Protein AF-A0A0C2BN71-F1 (afdb_monomer)

Mean predicted aligned error: 7.45 Å

Foldseek 3Di:
DDDDDDDPLVLQVCLVPDVVSVVVLVVVLVVLQVLLVCLPPNNCCSQPNDVVVVDDNVCVVQPLVNLLCQLLDPSHFLSSNLSSLSSNCRRPQPDDAFADPDDPDDDPVPDDPDDDLVPDDPPRPCDDDDDDDPDLPRPSLVSLLCSLLVLLVVLCVVCVFAASQDPDPVCPSVVSSVVSSVVSVVSCVRNPSDRSVSVVSVVVSVCSNVDGDGPPPPD

Structure (mmCIF, N/CA/C/O backbone):
data_AF-A0A0C2BN71-F1
#
_entry.id   AF-A0A0C2BN71-F1
#
loop_
_atom_site.group_PDB
_atom_site.id
_atom_site.type_symbol
_atom_site.label_atom_id
_atom_site.label_alt_id
_atom_site.label_comp_id
_atom_site.label_asym_id
_atom_site.label_entity_id
_atom_site.label_seq_id
_atom_site.pdbx_PDB_ins_code
_atom_site.Cartn_x
_atom_site.Cartn_y
_atom_site.Cartn_z
_atom_site.occupancy
_atom_site.B_iso_or_equiv
_atom_site.auth_seq_id
_atom_site.auth_comp_id
_atom_site.auth_asym_id
_atom_site.auth_atom_id
_atom_site.pdbx_PDB_model_num
ATOM 1 N N . MET A 1 1 ? -4.332 5.923 -35.587 1.00 41.66 1 MET A N 1
ATOM 2 C CA . MET A 1 1 ? -3.385 5.362 -34.601 1.00 41.66 1 MET A CA 1
ATOM 3 C C . MET A 1 1 ? -4.174 4.434 -33.695 1.00 41.66 1 MET A C 1
ATOM 5 O O . MET A 1 1 ? -4.915 4.918 -32.858 1.00 41.66 1 MET A O 1
ATOM 9 N N . GLY A 1 2 ? -4.131 3.130 -33.963 1.00 52.25 2 GLY A N 1
ATOM 10 C CA . GLY A 1 2 ? -4.945 2.120 -33.280 1.00 52.25 2 GLY A CA 1
ATOM 11 C C . GLY A 1 2 ? -4.070 0.977 -32.794 1.00 52.25 2 GLY A C 1
ATOM 12 O O . GLY A 1 2 ? -4.190 -0.139 -33.286 1.00 52.25 2 GLY A O 1
ATOM 13 N N . GLN A 1 3 ? -3.132 1.268 -31.893 1.00 62.72 3 GLN A N 1
ATOM 14 C CA . GLN A 1 3 ? -2.456 0.197 -31.168 1.00 62.72 3 GLN A CA 1
ATOM 15 C C . GLN A 1 3 ? -3.450 -0.383 -30.162 1.00 62.72 3 GLN A C 1
ATOM 17 O O . GLN A 1 3 ? -4.084 0.359 -29.412 1.00 62.72 3 GLN A O 1
ATOM 22 N N . GLN A 1 4 ? -3.626 -1.705 -30.193 1.00 73.81 4 GLN A N 1
ATOM 23 C CA . GLN A 1 4 ? -4.396 -2.404 -29.170 1.00 73.81 4 GLN A CA 1
ATOM 24 C C . GLN A 1 4 ? -3.775 -2.141 -27.790 1.00 73.81 4 GLN A C 1
ATOM 26 O O . GLN A 1 4 ? -2.547 -2.076 -27.684 1.00 73.81 4 GLN A O 1
ATOM 31 N N . PRO A 1 5 ? -4.596 -2.005 -26.735 1.00 79.94 5 PRO A N 1
ATOM 32 C CA . PRO A 1 5 ? -4.084 -1.841 -25.384 1.00 79.94 5 PRO A CA 1
ATOM 33 C C . PRO A 1 5 ? -3.254 -3.071 -24.999 1.00 79.94 5 PRO A C 1
ATOM 35 O O . PRO A 1 5 ? -3.758 -4.195 -24.963 1.00 79.94 5 PRO A O 1
ATOM 38 N N . ARG A 1 6 ? -1.965 -2.849 -24.732 1.00 88.44 6 ARG A N 1
ATOM 39 C CA . ARG A 1 6 ? -1.027 -3.870 -24.256 1.00 88.44 6 ARG A CA 1
ATOM 40 C C . ARG A 1 6 ? -1.131 -3.986 -22.737 1.00 88.44 6 ARG A C 1
ATOM 42 O O . ARG A 1 6 ? -1.344 -2.984 -22.054 1.00 88.44 6 ARG A O 1
ATOM 49 N N . ARG A 1 7 ? -0.988 -5.195 -22.188 1.00 92.12 7 ARG A N 1
ATOM 50 C CA . ARG A 1 7 ? -0.988 -5.378 -20.730 1.00 92.12 7 ARG A CA 1
ATOM 51 C C . ARG A 1 7 ? 0.308 -4.820 -20.149 1.00 92.12 7 ARG A C 1
ATOM 53 O O . ARG A 1 7 ? 1.370 -4.966 -20.748 1.00 92.12 7 ARG A O 1
ATOM 60 N N . LEU A 1 8 ? 0.219 -4.236 -18.955 1.00 94.00 8 LEU A N 1
ATOM 61 C CA . LEU A 1 8 ? 1.382 -3.667 -18.268 1.00 94.00 8 LEU A CA 1
ATOM 62 C C . LEU A 1 8 ? 2.467 -4.720 -17.992 1.00 94.00 8 LEU A C 1
ATOM 64 O O . LEU A 1 8 ? 3.648 -4.412 -18.078 1.00 94.00 8 LEU A O 1
ATOM 68 N N . VAL A 1 9 ? 2.067 -5.963 -17.714 1.00 95.25 9 VAL A N 1
ATOM 69 C CA . VAL A 1 9 ? 2.999 -7.081 -17.504 1.00 95.25 9 VAL A CA 1
ATOM 70 C C . VAL A 1 9 ? 3.782 -7.392 -18.777 1.00 95.25 9 VAL A C 1
ATOM 72 O O . VAL A 1 9 ? 5.003 -7.433 -18.734 1.00 95.25 9 VAL A O 1
ATOM 75 N N . ASP A 1 10 ? 3.103 -7.508 -19.921 1.00 94.44 10 ASP A N 1
ATOM 76 C CA . ASP A 1 10 ? 3.761 -7.793 -21.202 1.00 94.44 10 ASP A CA 1
ATOM 77 C C . ASP A 1 10 ? 4.751 -6.680 -21.588 1.00 94.44 10 ASP A C 1
ATOM 79 O O . ASP A 1 10 ? 5.751 -6.943 -22.253 1.00 94.44 10 ASP A O 1
ATOM 83 N N . LEU A 1 11 ? 4.454 -5.429 -21.214 1.00 94.56 11 LEU A N 1
ATOM 84 C CA . LEU A 1 11 ? 5.357 -4.289 -21.385 1.00 94.56 11 LEU A CA 1
ATOM 85 C C . LEU A 1 11 ? 6.559 -4.378 -20.431 1.00 94.56 11 LEU A C 1
ATOM 87 O O . LEU A 1 11 ? 7.689 -4.131 -20.840 1.00 94.56 11 LEU A O 1
ATOM 91 N N . ALA A 1 12 ? 6.327 -4.731 -19.167 1.00 94.69 12 ALA A N 1
ATOM 92 C CA . ALA A 1 12 ? 7.396 -4.891 -18.190 1.00 94.69 12 ALA A CA 1
ATOM 93 C C . ALA A 1 12 ? 8.359 -6.026 -18.568 1.00 94.69 12 ALA A C 1
ATOM 95 O O . ALA A 1 12 ? 9.570 -5.878 -18.424 1.00 94.69 12 ALA A O 1
ATOM 96 N N . GLU A 1 13 ? 7.837 -7.129 -19.105 1.00 94.25 13 GLU A N 1
ATOM 97 C CA . GLU A 1 13 ? 8.651 -8.224 -19.631 1.00 94.25 13 GLU A CA 1
ATOM 98 C C . GLU A 1 13 ? 9.511 -7.756 -20.811 1.00 94.25 13 GLU A C 1
ATOM 100 O O . GLU A 1 13 ? 10.711 -8.040 -20.851 1.00 94.25 13 GLU A O 1
ATOM 105 N N . SER A 1 14 ? 8.951 -6.979 -21.745 1.00 94.38 14 SER A N 1
ATOM 106 C CA . SER A 1 14 ? 9.720 -6.500 -22.897 1.00 94.38 14 SER A CA 1
ATOM 107 C C . SER A 1 14 ? 10.692 -5.370 -22.597 1.00 94.38 14 SER A C 1
ATOM 109 O O . SER A 1 14 ? 11.690 -5.240 -23.305 1.00 94.38 14 SER A O 1
ATOM 111 N N . ALA A 1 15 ? 10.474 -4.607 -21.526 1.00 93.56 15 ALA A N 1
ATOM 112 C CA . ALA A 1 15 ? 11.422 -3.606 -21.043 1.00 93.56 15 ALA A CA 1
ATOM 113 C C . ALA A 1 15 ? 12.801 -4.204 -20.697 1.00 93.56 15 ALA A C 1
ATOM 115 O O . ALA A 1 15 ? 13.794 -3.483 -20.673 1.00 93.56 15 ALA A O 1
ATOM 116 N N . THR A 1 16 ? 12.898 -5.523 -20.483 1.00 91.69 16 THR A N 1
ATOM 117 C CA . THR A 1 16 ? 14.183 -6.201 -20.236 1.00 91.69 16 THR A CA 1
ATOM 118 C C . THR A 1 16 ? 15.103 -6.248 -21.462 1.00 91.69 16 THR A C 1
ATOM 120 O O . THR A 1 16 ? 16.319 -6.346 -21.304 1.00 91.69 16 THR A O 1
ATOM 123 N N . TYR A 1 17 ? 14.550 -6.164 -22.677 1.00 93.81 17 TYR A N 1
ATOM 124 C CA . TYR A 1 17 ? 15.305 -6.237 -23.936 1.00 93.81 17 TYR A CA 1
ATOM 125 C C . TYR A 1 17 ? 15.007 -5.090 -24.919 1.00 93.81 17 TYR A C 1
ATOM 127 O O . TYR A 1 17 ? 15.700 -4.957 -25.927 1.00 93.81 17 TYR A O 1
ATOM 135 N N . SER A 1 18 ? 13.999 -4.256 -24.651 1.00 94.75 18 SER A N 1
ATOM 136 C CA . SER A 1 18 ? 13.597 -3.108 -25.472 1.00 94.75 18 SER A CA 1
ATOM 137 C C . SER A 1 18 ? 13.803 -1.807 -24.701 1.00 94.75 18 SER A C 1
ATOM 139 O O . SER A 1 18 ? 13.127 -1.552 -23.705 1.00 94.75 18 SER A O 1
ATOM 141 N N . THR A 1 19 ? 14.702 -0.950 -25.189 1.00 95.19 19 THR A N 1
ATOM 142 C CA . THR A 1 19 ? 14.977 0.359 -24.571 1.00 95.19 19 THR A CA 1
ATOM 143 C C . THR A 1 19 ? 13.759 1.279 -24.598 1.00 95.19 19 THR A C 1
ATOM 145 O O . THR A 1 19 ? 13.491 1.956 -23.615 1.00 95.19 19 THR A O 1
ATOM 148 N N . ALA A 1 20 ? 12.974 1.253 -25.678 1.00 95.12 20 ALA A N 1
ATOM 149 C CA . ALA A 1 20 ? 11.765 2.065 -25.800 1.00 95.12 20 ALA A CA 1
ATOM 150 C C . ALA A 1 20 ? 10.682 1.661 -24.783 1.00 95.12 20 ALA A C 1
ATOM 152 O O . ALA A 1 20 ? 10.025 2.522 -24.200 1.00 95.12 20 ALA A O 1
ATOM 153 N N . ASP A 1 21 ? 10.516 0.356 -24.536 1.00 95.00 21 ASP A N 1
ATOM 154 C CA . ASP A 1 21 ? 9.559 -0.126 -23.532 1.00 95.00 21 ASP A CA 1
ATOM 155 C C . ASP A 1 21 ? 10.051 0.178 -22.107 1.00 95.00 21 ASP A C 1
ATOM 157 O O . ASP A 1 21 ? 9.240 0.501 -21.240 1.00 95.00 21 ASP A O 1
ATOM 161 N N . ALA A 1 22 ? 11.369 0.138 -21.871 1.00 95.12 22 ALA A N 1
ATOM 162 C CA . ALA A 1 22 ? 11.966 0.545 -20.600 1.00 95.12 22 ALA A CA 1
ATOM 163 C C . ALA A 1 22 ? 11.759 2.042 -20.312 1.00 95.12 22 ALA A C 1
ATOM 165 O O . ALA A 1 22 ? 11.337 2.396 -19.213 1.00 95.12 22 ALA A O 1
ATOM 166 N N . GLU A 1 23 ? 11.981 2.912 -21.300 1.00 96.38 23 GLU A N 1
ATOM 167 C CA . GLU A 1 23 ? 11.722 4.355 -21.188 1.00 96.38 23 GLU A CA 1
ATOM 168 C C . GLU A 1 23 ? 10.237 4.650 -20.944 1.00 96.38 23 GLU A C 1
ATOM 170 O O . GLU A 1 23 ? 9.894 5.480 -20.102 1.00 96.38 23 GLU A O 1
ATOM 175 N N . PHE A 1 24 ? 9.336 3.943 -21.635 1.00 95.62 24 PHE A N 1
ATOM 176 C CA . PHE A 1 24 ? 7.900 4.092 -21.408 1.00 95.62 24 PHE A CA 1
ATOM 177 C C . PHE A 1 24 ? 7.498 3.650 -19.996 1.00 95.62 24 PHE A C 1
ATOM 179 O O . PHE A 1 24 ? 6.686 4.312 -19.346 1.00 95.62 24 PHE A O 1
ATOM 186 N N . LEU A 1 25 ? 8.056 2.541 -19.504 1.00 95.81 25 LEU A N 1
ATOM 187 C CA . LEU A 1 25 ? 7.777 2.053 -18.157 1.00 95.81 25 LEU A CA 1
ATOM 188 C C . LEU A 1 25 ? 8.283 3.031 -17.089 1.00 95.81 25 LEU A C 1
ATOM 190 O O . LEU A 1 25 ? 7.581 3.272 -16.106 1.00 95.81 25 LEU A O 1
ATOM 194 N N . ASP A 1 26 ? 9.454 3.631 -17.301 1.00 95.94 26 ASP A N 1
ATOM 195 C CA . ASP A 1 26 ? 10.009 4.650 -16.408 1.00 95.94 26 ASP A CA 1
ATOM 196 C C . ASP A 1 26 ? 9.158 5.929 -16.397 1.00 95.94 26 ASP A C 1
ATOM 198 O O . ASP A 1 26 ? 8.807 6.451 -15.334 1.00 95.94 26 ASP A O 1
ATOM 202 N N . TYR A 1 27 ? 8.714 6.376 -17.575 1.00 97.44 27 TYR A N 1
ATOM 203 C CA . TYR A 1 27 ? 7.753 7.470 -17.695 1.00 97.44 27 TYR A CA 1
ATOM 204 C C . TYR A 1 27 ? 6.452 7.165 -16.939 1.00 97.44 27 TYR A C 1
ATOM 206 O O . TYR A 1 27 ? 5.963 7.993 -16.166 1.00 97.44 27 TYR A O 1
ATOM 214 N N . TYR A 1 28 ? 5.904 5.959 -17.112 1.00 96.81 28 TYR A N 1
ATOM 215 C CA . TYR A 1 28 ? 4.676 5.545 -16.440 1.00 96.81 28 TYR A CA 1
ATOM 216 C C . TYR A 1 28 ? 4.844 5.476 -14.917 1.00 96.81 28 TYR A C 1
ATOM 218 O O . TYR A 1 28 ? 3.969 5.934 -14.182 1.00 96.81 28 TYR A O 1
ATOM 226 N N . ARG A 1 29 ? 5.990 4.989 -14.426 1.00 96.56 29 ARG A N 1
ATOM 227 C CA . ARG A 1 29 ? 6.340 5.014 -12.998 1.00 96.56 29 ARG A CA 1
ATOM 228 C C . ARG A 1 29 ? 6.306 6.442 -12.449 1.00 96.56 29 ARG A C 1
ATOM 230 O O . ARG A 1 29 ? 5.664 6.694 -11.432 1.00 96.56 29 ARG A O 1
ATOM 237 N N . HIS A 1 30 ? 6.933 7.390 -13.144 1.00 97.94 30 HIS A N 1
ATOM 238 C CA . HIS A 1 30 ? 6.903 8.802 -12.760 1.00 97.94 30 HIS A CA 1
ATOM 239 C C . HIS A 1 30 ? 5.492 9.405 -12.789 1.00 97.94 30 HIS A C 1
ATOM 241 O O . HIS A 1 30 ? 5.146 10.196 -11.910 1.00 97.94 30 HIS A O 1
ATOM 247 N N . GLN A 1 31 ? 4.659 9.008 -13.752 1.00 97.44 31 GLN A N 1
ATOM 248 C CA . GLN A 1 31 ? 3.258 9.420 -13.804 1.00 97.44 31 GLN A CA 1
ATOM 249 C C . GLN A 1 31 ? 2.472 8.908 -12.587 1.00 97.44 31 GLN A C 1
ATOM 251 O O . GLN A 1 31 ? 1.721 9.674 -11.986 1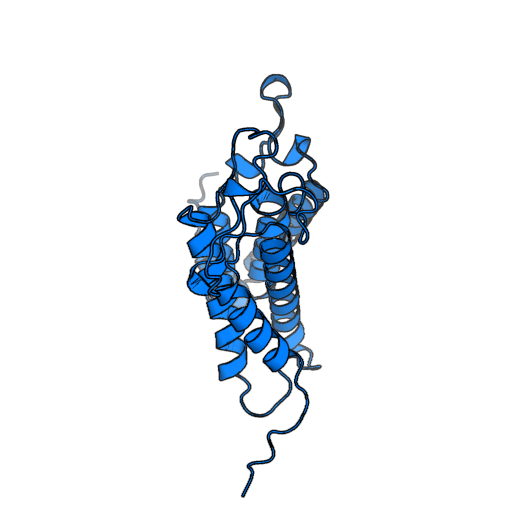.00 97.44 31 GLN A O 1
ATOM 256 N N . LEU A 1 32 ? 2.654 7.644 -12.190 1.00 97.81 32 LEU A N 1
ATOM 257 C CA . LEU A 1 32 ? 2.025 7.086 -10.986 1.00 97.81 32 LEU A CA 1
ATOM 258 C C . LEU A 1 32 ? 2.466 7.831 -9.721 1.00 97.81 32 LEU A C 1
ATOM 260 O O . LEU A 1 32 ? 1.625 8.175 -8.891 1.00 97.81 32 LEU A O 1
ATOM 264 N N . ASP A 1 33 ? 3.763 8.125 -9.598 1.00 97.69 33 ASP A N 1
ATOM 265 C CA . ASP A 1 33 ? 4.309 8.871 -8.462 1.00 97.69 33 ASP A CA 1
ATOM 266 C C . ASP A 1 33 ? 3.711 10.286 -8.371 1.00 97.69 33 ASP A C 1
ATOM 268 O O . ASP A 1 33 ? 3.372 10.741 -7.276 1.00 97.69 33 ASP A O 1
ATOM 272 N N . LEU A 1 34 ? 3.532 10.966 -9.508 1.00 97.81 34 LEU A N 1
ATOM 273 C CA . LEU A 1 34 ? 2.881 12.275 -9.567 1.00 97.81 34 LEU A CA 1
ATOM 274 C C . LEU A 1 34 ? 1.413 12.195 -9.131 1.00 97.81 34 LEU A C 1
ATOM 276 O O . LEU A 1 34 ? 0.975 13.004 -8.316 1.00 97.81 34 LEU A O 1
ATOM 280 N N . LEU A 1 35 ? 0.655 11.214 -9.633 1.00 97.38 35 LEU A N 1
ATOM 281 C CA . LEU A 1 35 ? -0.747 11.027 -9.244 1.00 97.38 35 LEU A CA 1
ATOM 282 C C . LEU A 1 35 ? -0.878 10.740 -7.743 1.00 97.38 35 LEU A C 1
ATOM 284 O O . LEU A 1 35 ? -1.760 11.295 -7.088 1.00 97.38 35 LEU A O 1
ATOM 288 N N . ALA A 1 36 ? 0.023 9.930 -7.183 1.00 96.88 36 ALA A N 1
ATOM 289 C CA . ALA A 1 36 ? 0.055 9.660 -5.752 1.00 96.88 36 ALA A CA 1
ATOM 290 C C . ALA A 1 36 ? 0.334 10.936 -4.936 1.00 96.88 36 ALA A C 1
ATOM 292 O O . ALA A 1 36 ? -0.350 11.178 -3.943 1.00 96.88 36 ALA A O 1
ATOM 293 N N . GLN A 1 37 ? 1.269 11.786 -5.381 1.00 96.81 37 GLN A N 1
ATOM 294 C CA . GLN A 1 37 ? 1.551 13.084 -4.750 1.00 96.81 37 GLN A CA 1
ATOM 295 C C . GLN A 1 37 ? 0.367 14.052 -4.845 1.00 96.81 37 GLN A C 1
ATOM 297 O O . GLN A 1 37 ? 0.055 14.736 -3.875 1.00 96.81 37 GLN A O 1
ATOM 302 N N . MET A 1 38 ? -0.338 14.085 -5.979 1.00 96.56 38 MET A N 1
ATOM 303 C CA . MET A 1 38 ? -1.549 14.899 -6.130 1.00 96.56 38 MET A CA 1
ATOM 304 C C . MET A 1 38 ? -2.663 14.484 -5.162 1.00 96.56 38 MET A C 1
ATOM 306 O O . MET A 1 38 ? -3.479 15.326 -4.804 1.00 96.56 38 MET A O 1
ATOM 310 N N . CYS A 1 39 ? -2.705 13.213 -4.749 1.00 95.00 39 CYS A N 1
ATOM 311 C CA . CYS A 1 39 ? -3.685 12.680 -3.796 1.00 95.00 39 CYS A CA 1
ATOM 312 C C . CYS A 1 39 ? -3.225 12.774 -2.330 1.00 95.00 39 CYS A C 1
ATOM 314 O O . CYS A 1 39 ? -3.989 12.449 -1.418 1.00 95.00 39 CYS A O 1
ATOM 316 N N . GLN A 1 40 ? -1.982 13.190 -2.079 1.00 94.00 40 GLN A N 1
ATOM 317 C CA . GLN A 1 40 ? -1.413 13.264 -0.736 1.00 94.00 40 GLN A CA 1
ATOM 318 C C . GLN A 1 40 ? -2.225 14.221 0.150 1.00 94.00 40 GLN A C 1
ATOM 320 O O . GLN A 1 40 ? -2.857 15.143 -0.346 1.00 94.00 40 GLN A O 1
ATOM 325 N N . GLU A 1 41 ? -2.246 13.998 1.466 1.00 89.69 41 GLU A N 1
ATOM 326 C CA . GLU A 1 41 ? -2.991 14.844 2.421 1.00 89.69 41 GLU A CA 1
ATOM 327 C C . GLU A 1 41 ? -4.493 14.995 2.107 1.00 89.69 41 GLU A C 1
ATOM 329 O O . GLU A 1 41 ? -5.117 15.980 2.495 1.00 89.69 41 GLU A O 1
ATOM 334 N N . GLN A 1 42 ? -5.097 13.997 1.452 1.00 90.19 42 GLN A N 1
ATOM 335 C CA . GLN A 1 42 ? -6.536 13.963 1.161 1.00 90.19 42 GLN A CA 1
ATOM 336 C C . GLN A 1 42 ? -6.999 15.116 0.262 1.00 90.19 42 GLN A C 1
ATOM 338 O O . GLN A 1 42 ? -8.052 15.716 0.485 1.00 90.19 42 GLN A O 1
ATOM 343 N N . GLN A 1 43 ? -6.230 15.444 -0.776 1.00 93.50 43 GLN A N 1
ATOM 344 C CA . GLN A 1 43 ? -6.648 16.430 -1.775 1.00 93.50 43 GLN A CA 1
ATOM 345 C C . GLN A 1 43 ? -7.823 15.896 -2.616 1.00 93.50 43 GLN A C 1
ATOM 347 O O . GLN A 1 43 ? -7.655 15.384 -3.726 1.00 93.50 43 GLN A O 1
ATOM 352 N N . TYR A 1 44 ? -9.049 16.047 -2.103 1.00 90.06 44 TYR A N 1
ATOM 353 C CA . TYR A 1 44 ? -10.271 15.528 -2.732 1.00 90.06 44 TYR A CA 1
ATOM 354 C C . TYR A 1 44 ? -10.534 16.095 -4.129 1.00 90.06 44 TYR A C 1
ATOM 356 O O . TYR A 1 44 ? -11.189 15.446 -4.930 1.00 90.06 44 TYR A O 1
ATOM 364 N N . LEU A 1 45 ? -9.969 17.255 -4.475 1.00 92.69 45 LEU A N 1
ATOM 365 C CA . LEU A 1 45 ? -10.054 17.788 -5.838 1.00 92.69 45 LEU A CA 1
ATOM 366 C C . LEU A 1 45 ? -9.337 16.921 -6.882 1.00 92.69 45 LEU A C 1
ATOM 368 O O . LEU A 1 45 ? -9.702 16.979 -8.051 1.00 92.69 45 LEU A O 1
ATOM 372 N N . ALA A 1 46 ? -8.326 16.153 -6.480 1.00 92.38 46 ALA A N 1
ATOM 373 C CA . ALA A 1 46 ? -7.654 15.190 -7.346 1.00 92.38 46 ALA A CA 1
ATOM 374 C C . ALA A 1 46 ? -8.287 13.794 -7.216 1.00 92.38 46 ALA A C 1
ATOM 376 O O . ALA A 1 46 ? -8.507 13.114 -8.218 1.00 92.38 46 ALA A O 1
ATOM 377 N N . ILE A 1 47 ? -8.612 13.390 -5.983 1.00 91.44 47 ILE A N 1
ATOM 378 C CA . ILE A 1 47 ? -9.156 12.062 -5.672 1.00 91.44 47 ILE A CA 1
ATOM 379 C C . ILE A 1 47 ? -10.571 11.897 -6.238 1.00 91.44 47 ILE A C 1
ATOM 381 O O . ILE A 1 47 ? -10.791 11.012 -7.056 1.00 91.44 47 ILE A O 1
ATOM 385 N N . ASP A 1 48 ? -11.502 12.754 -5.811 1.00 90.50 48 ASP A N 1
ATOM 386 C CA . ASP A 1 48 ? -12.936 12.701 -6.113 1.00 90.50 48 ASP A CA 1
ATOM 387 C C . ASP A 1 48 ? -13.503 14.126 -6.284 1.00 90.50 48 ASP A C 1
ATOM 389 O O . ASP A 1 48 ? -14.212 14.642 -5.412 1.00 90.50 48 ASP A O 1
ATOM 393 N N . PRO A 1 49 ? -13.160 14.818 -7.388 1.00 91.12 49 PRO A N 1
ATOM 394 C CA . PRO A 1 49 ? -13.613 16.180 -7.624 1.00 91.12 49 PRO A CA 1
ATOM 395 C C . PRO A 1 49 ? -15.136 16.272 -7.781 1.00 91.12 49 PRO A C 1
ATOM 397 O O . PRO A 1 49 ? -15.748 15.381 -8.379 1.00 91.12 49 PRO A O 1
ATOM 400 N N . PRO A 1 50 ? -15.750 17.399 -7.369 1.00 90.00 50 PRO A N 1
ATOM 401 C CA . PRO A 1 50 ? -17.153 17.663 -7.658 1.00 90.00 50 PRO A CA 1
ATOM 402 C C . PRO A 1 50 ? -17.432 17.637 -9.173 1.00 90.00 50 PRO A C 1
ATOM 404 O O . PRO A 1 50 ? -16.644 18.209 -9.944 1.00 90.00 50 PRO A O 1
ATOM 407 N N . PRO A 1 51 ? -18.539 17.013 -9.620 1.00 88.00 51 PRO A N 1
ATOM 408 C CA . PRO A 1 51 ? -18.816 16.774 -11.038 1.00 88.00 51 PRO A CA 1
ATOM 409 C C . PRO A 1 51 ? -18.890 18.069 -11.860 1.00 88.00 51 PRO A C 1
ATOM 411 O O . PRO A 1 51 ? -18.490 18.096 -13.025 1.00 88.00 51 PRO A O 1
ATOM 414 N N . GLU A 1 52 ? -19.322 19.174 -11.252 1.00 92.69 52 GLU A N 1
ATOM 415 C CA . GLU A 1 52 ? -19.382 20.491 -11.885 1.00 92.69 52 GLU A CA 1
ATOM 416 C C . GLU A 1 52 ? -18.013 21.041 -12.312 1.00 92.69 52 GLU A C 1
ATOM 418 O O . GLU A 1 52 ? -17.946 21.854 -13.237 1.00 92.69 52 GLU A O 1
ATOM 423 N N . ARG A 1 53 ? -16.911 20.593 -11.692 1.00 89.62 53 ARG A N 1
ATOM 424 C CA . ARG A 1 53 ? -15.564 21.093 -12.008 1.00 89.62 53 ARG A CA 1
ATOM 425 C C . ARG A 1 53 ? -14.951 20.455 -13.253 1.00 89.62 53 ARG A C 1
ATOM 427 O O . ARG A 1 53 ? -13.956 20.979 -13.746 1.00 89.62 53 ARG A O 1
ATOM 434 N N . LYS A 1 54 ? -15.527 19.358 -13.767 1.00 89.12 54 LYS A N 1
ATOM 435 C CA . LYS A 1 54 ? -15.037 18.624 -14.955 1.00 89.12 54 LYS A CA 1
ATOM 436 C C . LYS A 1 54 ? -13.536 18.285 -14.887 1.00 89.12 54 LYS A C 1
ATOM 438 O O . LYS A 1 54 ? -12.848 18.283 -15.906 1.00 89.12 54 LYS A O 1
ATOM 443 N N . LEU A 1 55 ? -13.029 18.041 -13.678 1.00 91.75 55 LEU A N 1
ATOM 444 C CA . LEU A 1 55 ? -11.650 17.615 -13.448 1.00 91.75 55 LEU A CA 1
ATOM 445 C C . LEU A 1 55 ? -11.524 16.105 -13.664 1.00 91.75 55 LEU A C 1
ATOM 447 O O . LEU A 1 55 ? -12.511 15.370 -13.599 1.00 91.75 55 LEU A O 1
ATOM 451 N N . LEU A 1 56 ? -10.297 15.643 -13.899 1.00 90.94 56 LEU A N 1
ATOM 452 C CA . LEU A 1 56 ? -9.991 14.218 -13.931 1.00 90.94 56 LEU A CA 1
ATOM 453 C C . LEU A 1 56 ? -10.224 13.620 -12.539 1.00 90.94 56 LEU A C 1
ATOM 455 O O . LEU A 1 56 ? -9.532 13.984 -11.593 1.00 90.94 56 LEU A O 1
ATOM 459 N N . ASN A 1 57 ? -11.177 12.698 -12.423 1.00 92.44 57 ASN A N 1
ATOM 460 C CA . ASN A 1 57 ? -11.372 11.929 -11.200 1.00 92.44 57 ASN A CA 1
ATOM 461 C C . ASN A 1 57 ? -10.387 10.750 -11.191 1.00 92.44 57 ASN A C 1
ATOM 463 O O . ASN A 1 57 ? -10.580 9.775 -11.920 1.00 92.44 57 ASN A O 1
ATOM 467 N N . ILE A 1 58 ? -9.321 10.848 -10.392 1.00 94.44 58 ILE A N 1
ATOM 468 C CA . ILE A 1 58 ? -8.273 9.821 -10.354 1.00 94.44 58 ILE A CA 1
ATOM 469 C C . ILE A 1 58 ? -8.814 8.507 -9.774 1.00 94.44 58 ILE A C 1
ATOM 471 O O . ILE A 1 58 ? -8.449 7.445 -10.276 1.00 94.44 58 ILE A O 1
ATOM 475 N N . SER A 1 59 ? -9.706 8.549 -8.777 1.00 91.62 59 SER A N 1
ATOM 476 C CA . SER A 1 59 ? -10.246 7.334 -8.148 1.00 91.62 59 SER A CA 1
ATOM 477 C C . SER A 1 59 ? -11.064 6.487 -9.133 1.00 91.62 59 SER A C 1
ATOM 479 O O . SER A 1 59 ? -10.990 5.259 -9.111 1.00 91.62 59 SER A O 1
ATOM 481 N N . GLN A 1 60 ? -11.779 7.141 -10.055 1.00 91.12 60 GLN A N 1
ATOM 482 C CA . GLN A 1 60 ? -12.547 6.490 -11.115 1.00 91.12 60 GLN A CA 1
ATOM 483 C C . GLN A 1 60 ? -11.658 5.941 -12.232 1.00 91.12 60 GLN A C 1
ATOM 485 O O . GLN A 1 60 ? -11.953 4.881 -12.781 1.00 91.12 60 GLN A O 1
ATOM 490 N N . GLN A 1 61 ? -10.583 6.650 -12.588 1.00 93.50 61 GLN A N 1
ATOM 491 C CA . GLN A 1 61 ? -9.642 6.181 -13.613 1.00 93.50 61 GLN A CA 1
ATOM 492 C C . GLN A 1 61 ? -8.758 5.034 -13.115 1.00 93.50 61 GLN A C 1
ATOM 494 O O . GLN A 1 61 ? -8.361 4.175 -13.902 1.00 93.50 61 GLN A O 1
ATOM 499 N N . LEU A 1 62 ? -8.457 5.008 -11.814 1.00 94.44 62 LEU A N 1
ATOM 500 C CA . LEU A 1 62 ? -7.651 3.979 -11.160 1.00 94.44 62 LEU A CA 1
ATOM 501 C C . LEU A 1 62 ? -8.435 3.357 -9.992 1.00 94.44 62 LEU A C 1
ATOM 503 O O . LEU A 1 62 ? -8.131 3.644 -8.829 1.00 94.44 62 LEU A O 1
ATOM 507 N N . PRO A 1 63 ? -9.422 2.483 -10.289 1.00 92.75 63 PRO A N 1
ATOM 508 C CA . PRO A 1 63 ? -10.209 1.803 -9.269 1.00 92.75 63 PRO A CA 1
ATOM 509 C C . PRO A 1 63 ? -9.334 0.983 -8.325 1.00 92.75 63 PRO A C 1
ATOM 511 O O . PRO A 1 63 ? -8.295 0.446 -8.720 1.00 92.75 63 PRO A O 1
ATOM 514 N N . ALA A 1 64 ? -9.786 0.837 -7.084 1.00 91.50 64 ALA A N 1
ATOM 515 C CA . ALA A 1 64 ? -9.009 0.202 -6.029 1.00 91.50 64 ALA A CA 1
ATOM 516 C C . ALA A 1 64 ? -8.621 -1.252 -6.364 1.00 91.50 64 ALA A C 1
ATOM 518 O O . ALA A 1 64 ? -7.468 -1.635 -6.190 1.00 91.50 64 ALA A O 1
ATOM 519 N N . GLU A 1 65 ? -9.531 -2.028 -6.962 1.00 92.44 65 GLU A N 1
ATOM 520 C CA . GLU A 1 65 ? -9.262 -3.397 -7.431 1.00 92.44 65 GLU A CA 1
ATOM 521 C C . GLU A 1 65 ? -8.130 -3.464 -8.470 1.00 92.44 65 GLU A C 1
ATOM 523 O O . GLU A 1 65 ? -7.292 -4.366 -8.437 1.00 92.44 65 GLU A O 1
ATOM 528 N N . LEU A 1 66 ? -8.072 -2.492 -9.388 1.00 94.31 66 LEU A N 1
ATOM 529 C CA . LEU A 1 66 ? -7.027 -2.429 -10.409 1.00 94.31 66 LEU A CA 1
ATOM 530 C C . LEU A 1 66 ? -5.672 -2.095 -9.780 1.00 94.31 66 LEU A C 1
ATOM 532 O O . LEU A 1 66 ? -4.675 -2.747 -10.089 1.00 94.31 66 LEU A O 1
ATOM 536 N N . VAL A 1 67 ? -5.640 -1.106 -8.883 1.00 96.50 67 VAL A N 1
ATOM 537 C CA . VAL A 1 67 ? -4.421 -0.731 -8.153 1.00 96.50 67 VAL A CA 1
ATOM 538 C C . VAL A 1 67 ? -3.924 -1.912 -7.316 1.00 96.50 67 VAL A C 1
ATOM 540 O O . VAL A 1 67 ? -2.735 -2.225 -7.361 1.00 96.50 67 VAL A O 1
ATOM 543 N N . LEU A 1 68 ? -4.832 -2.616 -6.631 1.00 96.12 68 LEU A N 1
ATOM 544 C CA . LEU A 1 68 ? -4.523 -3.801 -5.834 1.00 96.12 68 LEU A CA 1
ATOM 545 C C . LEU A 1 68 ? -3.933 -4.928 -6.689 1.00 96.12 68 LEU A C 1
ATOM 547 O O . LEU A 1 68 ? -2.916 -5.529 -6.335 1.00 96.12 68 LEU A O 1
ATOM 551 N N . LYS A 1 69 ? -4.523 -5.184 -7.859 1.00 95.94 69 LYS A N 1
ATOM 552 C CA . LYS A 1 69 ? -4.001 -6.161 -8.817 1.00 95.94 69 LYS A CA 1
ATOM 553 C C . LYS A 1 69 ? -2.584 -5.809 -9.274 1.00 95.94 69 LYS A C 1
ATOM 555 O O . LYS A 1 69 ? -1.731 -6.684 -9.341 1.00 95.94 69 LYS A O 1
ATOM 560 N N . CYS A 1 70 ? -2.312 -4.537 -9.555 1.00 96.88 70 CYS A N 1
ATOM 561 C CA . CYS A 1 70 ? -0.986 -4.102 -9.988 1.00 96.88 70 CYS A CA 1
ATOM 562 C C . CYS A 1 70 ? 0.060 -4.123 -8.859 1.00 96.88 70 CYS A C 1
ATOM 564 O O . CYS A 1 70 ? 1.203 -4.494 -9.102 1.00 96.88 70 CYS A O 1
ATOM 566 N N . MET A 1 71 ? -0.290 -3.761 -7.621 1.00 95.88 71 MET A N 1
ATOM 567 C CA . MET A 1 71 ? 0.669 -3.837 -6.504 1.00 95.88 71 MET A CA 1
ATOM 568 C C . MET A 1 71 ? 0.986 -5.285 -6.085 1.00 95.88 71 MET A C 1
ATOM 570 O O . MET A 1 71 ? 2.098 -5.567 -5.623 1.00 95.88 71 MET A O 1
ATOM 574 N N . SER A 1 72 ? 0.035 -6.210 -6.260 1.00 96.06 72 SER A N 1
ATOM 575 C CA . SER A 1 72 ? 0.176 -7.624 -5.885 1.00 96.06 72 SER A CA 1
ATOM 576 C C . SER A 1 72 ? 0.865 -8.487 -6.952 1.00 96.06 72 SER A C 1
ATOM 578 O O . SER A 1 72 ? 1.474 -9.496 -6.604 1.00 96.06 72 SER A O 1
ATOM 580 N N . ASP A 1 73 ? 0.832 -8.098 -8.232 1.00 96.38 73 ASP A N 1
ATOM 581 C CA . ASP A 1 73 ? 1.409 -8.893 -9.324 1.00 96.38 73 ASP A CA 1
ATOM 582 C C . ASP A 1 73 ? 2.948 -8.909 -9.283 1.00 96.38 73 ASP A C 1
ATOM 584 O O . ASP A 1 73 ? 3.618 -7.949 -9.667 1.00 96.38 73 ASP A O 1
ATOM 588 N N . ALA A 1 74 ? 3.520 -10.034 -8.849 1.00 93.75 74 ALA A N 1
ATOM 589 C CA . ALA A 1 74 ? 4.965 -10.222 -8.722 1.00 93.75 74 ALA A CA 1
ATOM 590 C C . ALA A 1 74 ? 5.730 -10.221 -10.060 1.00 93.75 74 ALA A C 1
ATOM 592 O O . ALA A 1 74 ? 6.957 -10.156 -10.046 1.00 93.75 74 ALA A O 1
ATOM 593 N N . ARG A 1 75 ? 5.034 -10.272 -11.205 1.00 94.88 75 ARG A N 1
ATOM 594 C CA . ARG A 1 75 ? 5.659 -10.148 -12.533 1.00 94.88 75 ARG A CA 1
ATOM 595 C C . ARG A 1 75 ? 6.033 -8.704 -12.871 1.00 94.88 75 ARG A C 1
ATOM 597 O O . ARG A 1 75 ? 6.806 -8.477 -13.796 1.00 94.88 75 ARG A O 1
ATOM 604 N N . LEU A 1 76 ? 5.485 -7.726 -12.145 1.00 96.56 76 LEU A N 1
ATOM 605 C CA . LEU A 1 76 ? 5.846 -6.320 -12.303 1.00 96.56 76 LEU A CA 1
ATOM 606 C C . LEU A 1 76 ? 7.110 -5.975 -11.493 1.00 96.56 76 LEU A C 1
ATOM 608 O O . LEU A 1 76 ? 7.277 -6.480 -10.379 1.00 96.56 76 LEU A O 1
ATOM 612 N N . PRO A 1 77 ? 7.975 -5.068 -11.990 1.00 95.94 77 PRO A N 1
ATOM 613 C CA . PRO A 1 77 ? 9.166 -4.634 -11.267 1.00 95.94 77 PRO A CA 1
ATOM 614 C C . PRO A 1 77 ? 8.831 -4.020 -9.907 1.00 95.94 77 PRO A C 1
ATOM 616 O O . PRO A 1 77 ? 7.839 -3.295 -9.771 1.00 95.94 77 PRO A O 1
ATOM 619 N N . SER A 1 78 ? 9.698 -4.244 -8.913 1.00 95.88 78 SER A N 1
ATOM 620 C CA . SER A 1 78 ? 9.492 -3.771 -7.537 1.00 95.88 78 SER A CA 1
ATOM 621 C C . SER A 1 78 ? 9.235 -2.265 -7.454 1.00 95.88 78 SER A C 1
ATOM 623 O O . SER A 1 78 ? 8.405 -1.835 -6.662 1.00 95.88 78 SER A O 1
ATOM 625 N N . GLU A 1 79 ? 9.874 -1.456 -8.302 1.00 95.62 79 GLU A N 1
ATOM 626 C CA . GLU A 1 79 ? 9.660 -0.004 -8.309 1.00 95.62 79 GLU A CA 1
ATOM 627 C C . GLU A 1 79 ? 8.268 0.405 -8.795 1.00 95.62 79 GLU A C 1
ATOM 629 O O . GLU A 1 79 ? 7.658 1.301 -8.219 1.00 95.62 79 GLU A O 1
ATOM 634 N N . VAL A 1 80 ? 7.738 -0.265 -9.821 1.00 97.06 80 VAL A N 1
ATOM 635 C CA . VAL A 1 80 ? 6.382 -0.003 -10.328 1.00 97.06 80 VAL A CA 1
ATOM 636 C C . VAL A 1 80 ? 5.353 -0.423 -9.280 1.00 97.06 80 VAL A C 1
ATOM 638 O O . VAL A 1 80 ? 4.415 0.319 -8.989 1.00 97.06 80 VAL A O 1
ATOM 641 N N . ARG A 1 81 ? 5.565 -1.583 -8.646 1.00 98.00 81 ARG A N 1
ATOM 642 C CA . ARG A 1 81 ? 4.741 -2.045 -7.521 1.00 98.00 81 ARG A CA 1
ATOM 643 C C . ARG A 1 81 ? 4.801 -1.075 -6.340 1.00 98.00 81 ARG A C 1
ATOM 645 O O . ARG A 1 81 ? 3.773 -0.840 -5.707 1.00 98.00 81 ARG A O 1
ATOM 652 N N . ALA A 1 82 ? 5.962 -0.472 -6.072 1.00 98.12 82 ALA A N 1
ATOM 653 C CA . ALA A 1 82 ? 6.130 0.533 -5.025 1.00 98.12 82 ALA A CA 1
ATOM 654 C C . ALA A 1 82 ? 5.279 1.777 -5.328 1.00 98.12 82 ALA A C 1
ATOM 656 O O . ALA A 1 82 ? 4.516 2.215 -4.469 1.00 98.12 82 ALA A O 1
ATOM 657 N N . SER A 1 83 ? 5.305 2.278 -6.568 1.00 98.19 83 SER A N 1
ATOM 658 C CA . SER A 1 83 ? 4.446 3.391 -6.997 1.00 98.19 83 SER A CA 1
ATOM 659 C C . SER A 1 83 ? 2.951 3.062 -6.882 1.00 98.19 83 SER A C 1
ATOM 661 O O . SER A 1 83 ? 2.183 3.890 -6.396 1.00 98.19 83 SER A O 1
ATOM 663 N N . PHE A 1 84 ? 2.517 1.845 -7.241 1.00 98.31 84 PHE A N 1
ATOM 664 C CA . PHE A 1 84 ? 1.123 1.423 -7.024 1.00 98.31 84 PHE A CA 1
ATOM 665 C C . PHE A 1 84 ? 0.758 1.302 -5.542 1.00 98.31 84 PHE A C 1
ATOM 667 O O . PHE A 1 84 ? -0.349 1.670 -5.163 1.00 98.31 84 PHE A O 1
ATOM 674 N N . THR A 1 85 ? 1.677 0.835 -4.698 1.00 98.31 85 THR A N 1
ATOM 675 C CA . THR A 1 85 ? 1.472 0.749 -3.242 1.00 98.31 85 THR A CA 1
ATOM 676 C C . THR A 1 85 ? 1.312 2.142 -2.630 1.00 98.31 85 THR A C 1
ATOM 678 O O . THR A 1 85 ? 0.391 2.382 -1.849 1.00 98.31 85 THR A O 1
ATOM 681 N N . ARG A 1 86 ? 2.139 3.101 -3.058 1.00 97.94 86 ARG A N 1
ATOM 682 C CA . ARG A 1 86 ? 2.015 4.510 -2.671 1.00 97.94 86 ARG A CA 1
ATOM 683 C C . ARG A 1 86 ? 0.707 5.132 -3.162 1.00 97.94 86 ARG A C 1
ATOM 685 O O . ARG A 1 86 ? 0.058 5.886 -2.438 1.00 97.94 86 ARG A O 1
ATOM 692 N N . LEU A 1 87 ? 0.300 4.814 -4.390 1.00 97.00 87 LEU A N 1
ATOM 693 C CA . LEU A 1 87 ? -0.974 5.272 -4.931 1.00 97.00 87 LEU A CA 1
ATOM 694 C C . LEU A 1 87 ? -2.149 4.685 -4.139 1.00 97.00 87 LEU A C 1
ATOM 696 O O . LEU A 1 87 ? -3.053 5.431 -3.785 1.00 97.00 87 LEU A O 1
ATOM 700 N N . MET A 1 88 ? -2.117 3.392 -3.803 1.00 96.88 88 MET A N 1
ATOM 701 C CA . MET A 1 88 ? -3.125 2.742 -2.959 1.00 96.88 88 MET A CA 1
ATOM 702 C C . MET A 1 88 ? -3.302 3.488 -1.632 1.00 96.88 88 MET A C 1
ATOM 704 O O . MET A 1 88 ? -4.427 3.799 -1.233 1.00 96.88 88 MET A O 1
ATOM 708 N N . LEU A 1 89 ? -2.182 3.837 -0.992 1.00 95.56 89 LEU A N 1
ATOM 709 C CA . LEU A 1 89 ? -2.164 4.591 0.255 1.00 95.56 89 LEU A CA 1
ATOM 710 C C . LEU A 1 89 ? -2.915 5.925 0.131 1.00 95.56 89 LEU A C 1
ATOM 712 O O . LEU A 1 89 ? -3.843 6.180 0.896 1.00 95.56 89 LEU A O 1
ATOM 716 N N . HIS A 1 90 ? -2.522 6.778 -0.816 1.00 95.06 90 HIS A N 1
ATOM 717 C CA . HIS A 1 90 ? -3.040 8.148 -0.894 1.00 95.06 90 HIS A CA 1
ATOM 718 C C . HIS A 1 90 ? -4.385 8.270 -1.614 1.00 95.06 90 HIS A C 1
ATOM 720 O O . HIS A 1 90 ? -5.150 9.182 -1.318 1.00 95.06 90 HIS A O 1
ATOM 726 N N . LEU A 1 91 ? -4.687 7.366 -2.545 1.00 93.38 91 LEU A N 1
ATOM 727 C CA . LEU A 1 91 ? -5.914 7.417 -3.334 1.00 93.38 91 LEU A CA 1
ATOM 728 C C . LEU A 1 91 ? -7.084 6.714 -2.636 1.00 93.38 91 LEU A C 1
ATOM 730 O O . LEU A 1 91 ? -8.211 7.211 -2.685 1.00 93.38 91 LEU A O 1
ATOM 734 N N . HIS A 1 92 ? -6.833 5.573 -1.983 1.00 90.94 92 HIS A N 1
ATOM 735 C CA . HIS A 1 92 ? -7.898 4.671 -1.519 1.00 90.94 92 HIS A CA 1
ATOM 736 C C . HIS A 1 92 ? -7.910 4.436 -0.004 1.00 90.94 92 HIS A C 1
ATOM 738 O O . HIS A 1 92 ? -8.990 4.280 0.557 1.00 90.94 92 HIS A O 1
ATOM 744 N N . VAL A 1 93 ? -6.758 4.457 0.678 1.00 89.44 93 VAL A N 1
ATOM 745 C CA . VAL A 1 93 ? -6.688 4.143 2.121 1.00 89.44 93 VAL A CA 1
ATOM 746 C C . VAL A 1 93 ? -6.817 5.377 3.014 1.00 89.44 93 VAL A C 1
ATOM 748 O O . VAL A 1 93 ? -7.617 5.375 3.951 1.00 89.44 93 VAL A O 1
ATOM 751 N N . VAL A 1 94 ? -6.047 6.436 2.747 1.00 87.56 94 VAL A N 1
ATOM 752 C CA . VAL A 1 94 ? -6.040 7.667 3.557 1.00 87.56 94 VAL A CA 1
ATOM 753 C C . VAL A 1 94 ? -7.234 8.536 3.165 1.00 87.56 94 VAL A C 1
ATOM 755 O O . VAL A 1 94 ? -7.126 9.456 2.359 1.00 87.56 94 VAL A O 1
ATOM 758 N N . ARG A 1 95 ? -8.399 8.226 3.738 1.00 81.19 95 ARG A N 1
ATOM 759 C CA . ARG A 1 95 ? -9.662 8.950 3.541 1.00 81.19 95 ARG A CA 1
ATOM 760 C C . ARG A 1 95 ? -10.245 9.317 4.908 1.00 81.19 95 ARG A C 1
ATOM 762 O O . ARG A 1 95 ? -10.548 8.443 5.717 1.00 81.19 95 ARG A O 1
ATOM 769 N N . GLY A 1 96 ? -10.428 10.606 5.171 1.00 79.31 96 GLY A N 1
ATOM 770 C CA . GLY A 1 96 ? -10.976 11.111 6.431 1.00 79.31 96 GLY A CA 1
ATOM 771 C C . GLY A 1 96 ? -9.984 11.086 7.599 1.00 79.31 96 GLY A C 1
ATOM 772 O O . GLY A 1 96 ? -8.767 11.105 7.423 1.00 79.31 96 GLY A O 1
ATOM 773 N N . SER A 1 97 ? -10.495 11.098 8.827 1.00 79.75 97 SER A N 1
ATOM 774 C CA . SER A 1 97 ? -9.652 11.131 10.027 1.00 79.75 97 SER A CA 1
ATOM 775 C C . SER A 1 97 ? -9.223 9.724 10.466 1.00 79.75 97 SER A C 1
ATOM 777 O O . SER A 1 97 ? -10.041 8.804 10.401 1.00 79.75 97 SER A O 1
ATOM 779 N N . PRO A 1 98 ? -7.980 9.551 10.959 1.00 80.44 98 PRO A N 1
ATOM 780 C CA . PRO A 1 98 ? -7.545 8.288 11.548 1.00 80.44 98 PRO A CA 1
ATOM 781 C C . PRO A 1 98 ? -8.354 7.965 12.811 1.00 80.44 98 PRO A C 1
ATOM 783 O O . PRO A 1 98 ? -8.943 8.852 13.439 1.00 80.44 98 PRO A O 1
ATOM 786 N N . LEU A 1 99 ? -8.365 6.692 13.209 1.00 78.81 99 LEU A N 1
ATOM 787 C CA . LEU A 1 99 ? -9.054 6.279 14.426 1.00 78.81 99 LEU A CA 1
ATOM 788 C C . LEU A 1 99 ? -8.297 6.739 15.674 1.00 78.81 99 LEU A C 1
ATOM 790 O O . LEU A 1 99 ? -7.071 6.664 15.757 1.00 78.81 99 LEU A O 1
ATOM 794 N N . SER A 1 100 ? -9.052 7.156 16.692 1.00 80.25 100 SER A N 1
ATOM 795 C CA . SER A 1 100 ? -8.489 7.339 18.029 1.00 80.25 100 SER A CA 1
ATOM 796 C C . SER A 1 100 ? -8.246 5.977 18.670 1.00 80.25 100 SER A C 1
ATOM 798 O O . SER A 1 100 ? -9.185 5.204 18.861 1.00 80.25 100 SER A O 1
ATOM 800 N N . ALA A 1 101 ? -7.003 5.714 19.073 1.00 79.25 101 ALA A N 1
ATOM 801 C CA . ALA A 1 101 ? -6.646 4.503 19.812 1.00 79.25 101 ALA A CA 1
ATOM 802 C C . ALA A 1 101 ? -7.351 4.422 21.180 1.00 79.25 101 ALA A C 1
ATOM 804 O O . ALA A 1 101 ? -7.605 3.334 21.695 1.00 79.25 101 ALA A O 1
ATOM 805 N N . ILE A 1 102 ? -7.685 5.575 21.772 1.00 82.12 102 ILE A N 1
ATOM 806 C CA . ILE A 1 102 ? -8.312 5.666 23.091 1.00 82.12 102 ILE A CA 1
ATOM 807 C C . ILE A 1 102 ? -9.711 6.260 22.947 1.00 82.12 102 ILE A C 1
ATOM 809 O O . ILE A 1 102 ? -9.903 7.380 22.468 1.00 82.12 102 ILE A O 1
ATOM 813 N N . ARG A 1 103 ? -10.708 5.512 23.422 1.00 80.25 103 ARG A N 1
ATOM 814 C CA . ARG A 1 103 ? -12.082 5.994 23.578 1.00 80.25 103 ARG A CA 1
ATOM 815 C C . ARG A 1 103 ? -12.276 6.494 25.009 1.00 80.25 103 ARG A C 1
ATOM 817 O O . ARG A 1 103 ? -12.484 5.686 25.911 1.00 80.25 103 ARG A O 1
ATOM 824 N N . HIS A 1 104 ? -12.212 7.814 25.191 1.00 84.44 104 HIS A N 1
ATOM 825 C CA . HIS A 1 104 ? -12.346 8.472 26.500 1.00 84.44 104 HIS A CA 1
ATOM 826 C C . HIS A 1 104 ? -13.756 8.371 27.102 1.00 84.44 104 HIS A C 1
ATOM 828 O O . HIS A 1 104 ? -13.894 8.319 28.319 1.00 84.44 104 HIS A O 1
ATOM 834 N N . ALA A 1 105 ? -14.795 8.326 26.264 1.00 87.12 105 ALA A N 1
ATOM 835 C CA . ALA A 1 105 ? -16.187 8.245 26.700 1.00 87.12 105 ALA A CA 1
ATOM 836 C C . ALA A 1 105 ? -16.826 6.923 26.255 1.00 87.12 105 ALA A C 1
ATOM 838 O O . ALA A 1 105 ? -16.861 6.601 25.061 1.00 87.12 105 ALA A O 1
ATOM 839 N N . ARG A 1 106 ? -17.350 6.159 27.217 1.00 82.94 106 ARG A N 1
ATOM 840 C CA . ARG A 1 106 ? -18.057 4.889 26.998 1.00 82.94 106 ARG A CA 1
ATOM 841 C C . ARG A 1 106 ? -19.356 4.881 27.794 1.00 82.94 106 ARG A C 1
ATOM 843 O O . ARG A 1 106 ? -19.400 5.425 28.896 1.00 82.94 106 ARG A O 1
ATOM 850 N N . LEU A 1 107 ? -20.395 4.262 27.244 1.00 88.88 107 LEU A N 1
ATOM 851 C CA . LEU A 1 107 ? -21.613 3.993 27.998 1.00 88.88 107 LEU A CA 1
ATOM 852 C C . LEU A 1 107 ? -21.363 2.804 28.921 1.00 88.88 107 LEU A C 1
ATOM 854 O O . LEU A 1 107 ? -20.703 1.845 28.529 1.00 88.88 107 LEU A O 1
ATOM 858 N N . TRP A 1 108 ? -21.920 2.844 30.131 1.00 90.50 108 TRP A N 1
ATOM 859 C CA . TRP A 1 108 ? -21.827 1.721 31.069 1.00 90.50 108 TRP A CA 1
ATOM 860 C C . TRP A 1 108 ? -22.378 0.421 30.465 1.00 90.50 108 TRP A C 1
ATOM 862 O O . TRP A 1 108 ? -21.790 -0.640 30.635 1.00 90.50 108 TRP A O 1
ATOM 872 N N . ALA A 1 109 ? -23.463 0.525 29.691 1.00 89.19 109 ALA A N 1
ATOM 873 C CA . ALA A 1 109 ? -24.082 -0.601 28.995 1.00 89.19 109 ALA A CA 1
ATOM 874 C C . ALA A 1 109 ? -23.200 -1.227 27.894 1.00 89.19 109 ALA A C 1
ATOM 876 O O . ALA A 1 109 ? -23.423 -2.381 27.539 1.00 89.19 109 ALA A O 1
ATOM 877 N N . ASP A 1 110 ? -22.201 -0.502 27.375 1.00 83.50 110 ASP A N 1
ATOM 878 C CA . ASP A 1 110 ? -21.300 -0.989 26.318 1.00 83.50 110 ASP A CA 1
ATOM 879 C C . ASP A 1 110 ? -20.109 -1.787 26.881 1.00 83.50 110 ASP A C 1
ATOM 881 O O . ASP A 1 110 ? -19.300 -2.311 26.113 1.00 83.50 110 ASP A O 1
ATOM 885 N N . ILE A 1 111 ? -19.936 -1.832 28.208 1.00 86.12 111 ILE A N 1
ATOM 886 C CA . ILE A 1 111 ? -18.810 -2.516 28.848 1.00 86.12 111 ILE A CA 1
ATOM 887 C C . ILE A 1 111 ? -19.188 -3.991 29.042 1.00 86.12 111 ILE A C 1
ATOM 889 O O . ILE A 1 111 ? -20.071 -4.287 29.849 1.00 86.12 111 ILE A O 1
ATOM 893 N N . PRO A 1 112 ? -18.547 -4.934 28.324 1.00 85.75 112 PRO A N 1
ATOM 894 C CA . PRO A 1 112 ? -18.834 -6.348 28.502 1.00 85.75 112 PRO A CA 1
ATOM 895 C C . PRO A 1 112 ? -18.266 -6.851 29.836 1.00 85.75 112 PRO A C 1
ATOM 897 O O . PRO A 1 112 ? -17.249 -6.357 30.321 1.00 85.75 112 PRO A O 1
ATOM 900 N N . ASN A 1 113 ? -18.891 -7.887 30.399 1.00 89.81 113 ASN A N 1
ATOM 901 C CA . ASN A 1 113 ? -18.416 -8.527 31.633 1.00 89.81 113 ASN A CA 1
ATOM 902 C C . ASN A 1 113 ? -17.109 -9.319 31.437 1.00 89.81 113 ASN A C 1
ATOM 904 O O . ASN A 1 113 ? -16.381 -9.548 32.397 1.00 89.81 113 ASN A O 1
ATOM 908 N N . GLU A 1 114 ? -16.814 -9.745 30.205 1.00 89.88 114 GLU A N 1
ATOM 909 C CA . GLU A 1 114 ? -15.592 -10.459 29.834 1.00 89.88 114 GLU A CA 1
ATOM 910 C C . GLU A 1 114 ? -15.000 -9.822 28.570 1.00 89.88 114 GLU A C 1
ATOM 912 O O . GLU A 1 114 ? -15.726 -9.507 27.626 1.00 89.88 114 GLU A O 1
ATOM 917 N N . VAL A 1 115 ? -13.678 -9.630 28.548 1.00 85.12 115 VAL A N 1
ATOM 918 C CA . VAL A 1 115 ? -12.953 -9.055 27.409 1.00 85.12 115 VAL A CA 1
ATOM 919 C C . VAL A 1 115 ? -11.957 -10.084 26.891 1.00 85.12 115 VAL A C 1
ATOM 921 O O . VAL A 1 115 ? -11.013 -10.444 27.590 1.00 85.12 115 VAL A O 1
ATOM 924 N N . LYS A 1 116 ? -12.151 -10.535 25.650 1.00 87.00 116 LYS A N 1
ATOM 925 C CA . LYS A 1 116 ? -11.192 -11.374 24.911 1.00 87.00 116 LYS A CA 1
ATOM 926 C C . LYS A 1 116 ? -10.667 -10.616 23.702 1.00 87.00 116 LYS A C 1
ATOM 928 O O . LYS A 1 116 ? -11.419 -9.850 23.099 1.00 87.00 116 LYS A O 1
ATOM 933 N N . VAL A 1 117 ? -9.431 -10.904 23.297 1.00 84.62 117 VAL A N 1
ATOM 934 C CA . VAL A 1 117 ? -8.798 -10.332 22.094 1.00 84.62 117 VAL A CA 1
ATOM 935 C C . VAL A 1 117 ? -9.689 -10.499 20.857 1.00 84.62 117 VAL A C 1
ATOM 937 O O . VAL A 1 117 ? -10.058 -9.513 20.232 1.00 84.62 117 VAL A O 1
ATOM 940 N N . GLN A 1 118 ? -10.158 -11.719 20.596 1.00 81.62 118 GLN A N 1
ATOM 941 C CA . GLN A 1 118 ? -11.021 -12.053 19.450 1.00 81.62 118 GLN A CA 1
ATOM 942 C C . GLN A 1 118 ? -12.375 -11.322 19.462 1.00 81.62 118 GLN A C 1
ATOM 944 O O . GLN A 1 118 ? -12.994 -11.1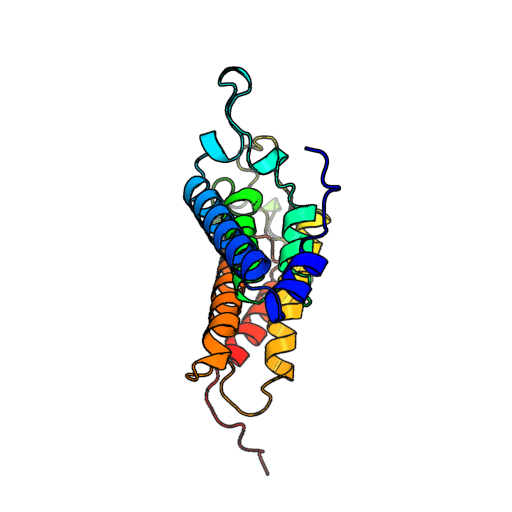07 18.426 1.00 81.62 118 GLN A O 1
ATOM 949 N N . SER A 1 119 ? -12.859 -10.953 20.652 1.00 75.06 119 SER A N 1
ATOM 950 C CA . SER A 1 119 ? -14.120 -10.221 20.826 1.00 75.06 119 SER A CA 1
ATOM 951 C C . SER A 1 119 ? -13.935 -8.702 20.834 1.00 75.06 119 SER A C 1
ATOM 953 O O . SER A 1 119 ? -14.925 -7.966 20.847 1.00 75.06 119 SER A O 1
ATOM 955 N N . TYR A 1 120 ? -12.686 -8.221 20.851 1.00 76.50 120 TYR A N 1
ATOM 956 C CA . TYR A 1 120 ? -12.381 -6.801 20.898 1.00 76.50 120 TYR A CA 1
ATOM 957 C C . TYR A 1 120 ? -12.667 -6.171 19.537 1.00 76.50 120 TYR A C 1
ATOM 959 O O . TYR A 1 120 ? -11.873 -6.236 18.602 1.00 76.50 120 TYR A O 1
ATOM 967 N N . LYS A 1 121 ? -13.834 -5.538 19.425 1.00 67.69 121 LYS A N 1
ATOM 968 C CA . LYS A 1 121 ? -14.178 -4.754 18.244 1.00 67.69 121 LYS A CA 1
ATOM 969 C C . LYS A 1 121 ? -13.497 -3.398 18.341 1.00 67.69 121 LYS A C 1
ATOM 971 O O . LYS A 1 121 ? -13.860 -2.584 19.196 1.00 67.69 121 LYS A O 1
ATOM 976 N N . THR A 1 122 ? -12.581 -3.122 17.417 1.00 62.75 122 THR A N 1
ATOM 977 C CA . THR A 1 122 ? -12.178 -1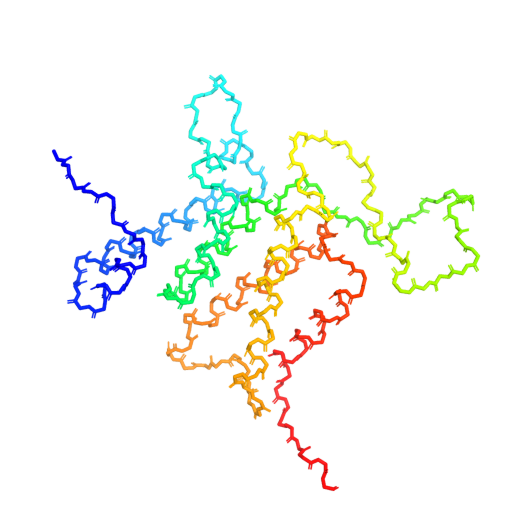.752 17.090 1.00 62.75 122 THR A CA 1
ATOM 978 C C . THR A 1 122 ? -13.419 -1.051 16.554 1.00 62.75 122 THR A C 1
ATOM 980 O O . THR A 1 122 ? -13.744 -1.117 15.373 1.00 62.75 122 THR A O 1
ATOM 983 N N . THR A 1 123 ? -14.210 -0.469 17.454 1.00 55.97 123 THR A N 1
ATOM 984 C CA . THR A 1 123 ? -15.391 0.288 17.057 1.00 55.97 123 THR A CA 1
ATOM 985 C C . THR A 1 123 ? -14.835 1.545 16.416 1.00 55.97 123 THR A C 1
ATOM 987 O O . THR A 1 123 ? -14.352 2.431 17.125 1.00 55.97 123 THR A O 1
ATOM 990 N N . SER A 1 124 ? -14.847 1.610 15.084 1.00 52.34 124 SER A N 1
ATOM 991 C CA . SER A 1 124 ? -14.770 2.897 14.418 1.00 52.34 124 SER A CA 1
ATOM 992 C C . SER A 1 124 ? -15.887 3.722 15.039 1.00 52.34 124 SER A C 1
ATOM 994 O O . SER A 1 124 ? -17.061 3.358 14.973 1.00 52.34 124 SER A O 1
ATOM 996 N N . VAL A 1 125 ? -15.521 4.775 15.771 1.00 44.03 125 VAL A N 1
ATOM 997 C CA . VAL A 1 125 ? -16.508 5.779 16.156 1.00 44.03 125 VAL A CA 1
ATOM 998 C C . VAL A 1 125 ? -17.191 6.129 14.844 1.00 44.03 125 VAL A C 1
ATOM 1000 O O . VAL A 1 125 ? -16.491 6.412 13.869 1.00 44.03 125 VAL A O 1
ATOM 1003 N N . GLU A 1 126 ? -18.515 6.007 14.786 1.00 43.44 126 GLU A N 1
ATOM 1004 C CA . GLU A 1 126 ? -19.333 6.406 13.645 1.00 43.44 126 GLU A CA 1
ATOM 1005 C C . GLU A 1 126 ? -19.197 7.927 13.453 1.00 43.44 126 GLU A C 1
ATOM 1007 O O . GLU A 1 126 ? -20.120 8.702 13.663 1.00 43.44 126 GLU A O 1
ATOM 1012 N N . GLY A 1 127 ? -18.001 8.406 13.111 1.00 39.00 127 GLY A N 1
ATOM 1013 C CA . GLY A 1 127 ? -17.800 9.736 12.585 1.00 39.00 127 GLY A CA 1
ATOM 1014 C C . GLY A 1 127 ? -18.545 9.772 11.267 1.00 39.00 127 GLY A C 1
ATOM 1015 O O . GLY A 1 127 ? -18.461 8.812 10.508 1.00 39.00 127 GLY A O 1
ATOM 1016 N N . TYR A 1 128 ? -19.294 10.837 11.027 1.00 37.12 128 TYR A N 1
ATOM 1017 C CA . TYR A 1 128 ? -19.985 11.189 9.788 1.00 37.12 128 TYR A CA 1
ATOM 1018 C C . TYR A 1 128 ? -19.542 10.390 8.556 1.00 37.12 128 TYR A C 1
ATOM 1020 O O . TYR A 1 128 ? -18.447 10.568 8.022 1.00 37.12 128 TYR A O 1
ATOM 1028 N N . SER A 1 129 ? -20.392 9.448 8.158 1.00 37.84 129 SER A N 1
ATOM 1029 C CA . SER A 1 129 ? -20.272 8.664 6.938 1.00 37.84 129 SER A CA 1
ATOM 1030 C C . SER A 1 129 ? -20.418 9.578 5.726 1.00 37.84 129 SER A C 1
ATOM 1032 O O . SER A 1 129 ? -21.532 9.806 5.260 1.00 37.84 129 SER A O 1
ATOM 1034 N N . ASP A 1 130 ? -19.302 10.088 5.219 1.00 38.84 130 ASP A N 1
ATOM 1035 C CA . ASP A 1 130 ? -19.266 10.659 3.880 1.00 38.84 130 ASP A CA 1
ATOM 1036 C C . ASP A 1 130 ? -18.981 9.531 2.872 1.00 38.84 130 ASP A C 1
ATOM 1038 O O . ASP A 1 130 ? -17.876 8.994 2.779 1.00 38.84 130 ASP A O 1
ATOM 1042 N N . GLY A 1 131 ? -20.057 9.056 2.246 1.00 39.38 131 GLY A N 1
ATOM 1043 C CA . GLY A 1 131 ? -20.116 8.616 0.848 1.00 39.38 131 GLY A CA 1
ATOM 1044 C C . GLY A 1 131 ? -19.324 7.416 0.308 1.00 39.38 131 GLY A C 1
ATOM 1045 O O . GLY A 1 131 ? -19.669 6.984 -0.786 1.00 39.38 131 GLY A O 1
ATOM 1046 N N . GLY A 1 132 ? -18.317 6.842 0.976 1.00 43.62 132 GLY A N 1
ATOM 1047 C CA . GLY A 1 132 ? -17.471 5.845 0.283 1.00 43.62 132 GLY A CA 1
ATOM 1048 C C . GLY A 1 132 ? -16.496 5.040 1.133 1.00 43.62 132 GLY A C 1
ATOM 1049 O O . GLY A 1 132 ? -15.423 4.677 0.663 1.00 43.62 132 GLY A O 1
ATOM 1050 N N . ARG A 1 133 ? -16.820 4.784 2.402 1.00 51.00 133 ARG A N 1
ATOM 1051 C CA . ARG A 1 133 ? -15.946 4.002 3.287 1.00 51.00 133 ARG A CA 1
ATOM 1052 C C . ARG A 1 133 ? -15.944 2.528 2.886 1.00 51.00 133 ARG A C 1
ATOM 1054 O O . ARG A 1 133 ? -16.943 1.853 3.131 1.00 51.00 133 ARG A O 1
ATOM 1061 N N . ALA A 1 134 ? -14.810 2.019 2.408 1.00 49.34 134 ALA A N 1
ATOM 1062 C CA . ALA A 1 134 ? -14.475 0.613 2.606 1.00 49.34 134 ALA A CA 1
ATOM 1063 C C . ALA A 1 134 ? -14.417 0.392 4.125 1.00 49.34 134 ALA A C 1
ATOM 1065 O O . ALA A 1 134 ? -13.547 0.919 4.820 1.00 49.34 134 ALA A O 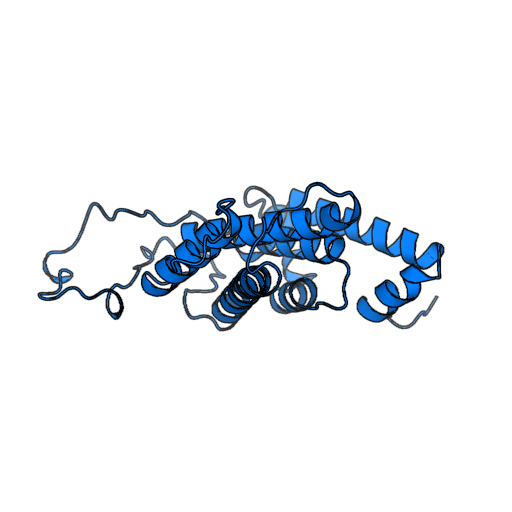1
ATOM 1066 N N . ARG A 1 135 ? -15.442 -0.255 4.681 1.00 51.56 135 ARG A N 1
ATOM 1067 C CA . ARG A 1 135 ? -15.486 -0.568 6.112 1.00 51.56 135 ARG A CA 1
ATOM 1068 C C . ARG A 1 135 ? -14.464 -1.665 6.400 1.00 51.56 135 ARG A C 1
ATOM 1070 O O . ARG A 1 135 ? -14.146 -2.470 5.531 1.00 51.56 135 ARG A O 1
ATOM 1077 N N . VAL A 1 136 ? -14.017 -1.748 7.649 1.00 47.22 136 VAL A N 1
ATOM 1078 C CA . VAL A 1 136 ? -13.440 -2.984 8.195 1.00 47.22 136 VAL A CA 1
ATOM 1079 C C . VAL A 1 136 ? -14.426 -4.120 7.890 1.00 47.22 136 VAL A C 1
ATOM 1081 O O . VAL A 1 136 ? -15.568 -4.067 8.352 1.00 47.22 136 VAL A O 1
ATOM 1084 N N . GLY A 1 137 ? -14.025 -5.080 7.052 1.00 50.50 137 GLY A N 1
ATOM 1085 C CA . GLY A 1 137 ? -14.874 -6.177 6.566 1.00 50.50 137 GLY A CA 1
ATOM 1086 C C . GLY A 1 137 ? -15.451 -6.022 5.151 1.00 50.50 137 GLY A C 1
ATOM 1087 O O . GLY A 1 137 ? -16.19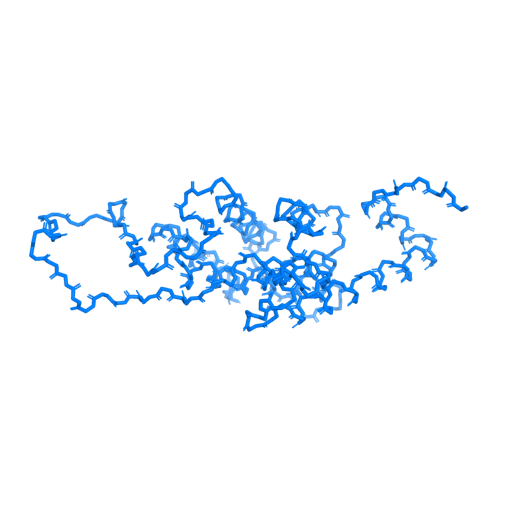1 -6.901 4.716 1.00 50.50 137 GLY A O 1
ATOM 1088 N N . ASP A 1 138 ? -15.142 -4.942 4.428 1.00 72.75 138 ASP A N 1
ATOM 1089 C CA . ASP A 1 138 ? -15.335 -4.898 2.974 1.00 72.75 138 ASP A CA 1
ATOM 1090 C C . ASP A 1 138 ? -14.330 -5.839 2.290 1.00 72.75 138 ASP A C 1
ATOM 1092 O O . ASP A 1 138 ? -13.175 -5.918 2.717 1.00 72.75 138 ASP A O 1
ATOM 1096 N N . GLN A 1 139 ? -14.744 -6.532 1.226 1.00 80.75 139 GLN A N 1
ATOM 1097 C CA . GLN A 1 139 ? -13.900 -7.511 0.529 1.00 80.75 139 GLN A CA 1
ATOM 1098 C C . GLN A 1 139 ? -12.581 -6.871 0.083 1.00 80.75 139 GLN A C 1
ATOM 1100 O O . GLN A 1 139 ? -11.512 -7.441 0.276 1.00 80.75 139 GLN A O 1
ATOM 1105 N N . PHE A 1 140 ? -12.654 -5.631 -0.405 1.00 83.88 140 PHE A N 1
ATOM 1106 C CA . PHE A 1 140 ? -11.480 -4.853 -0.781 1.00 83.88 140 PHE A CA 1
ATOM 1107 C C . PHE A 1 140 ? -10.507 -4.638 0.389 1.00 83.88 140 PHE A C 1
ATOM 1109 O O . PHE A 1 140 ? -9.305 -4.837 0.233 1.00 83.88 140 PHE A O 1
ATOM 1116 N N . ALA A 1 141 ? -11.010 -4.250 1.565 1.00 84.19 141 ALA A N 1
ATOM 1117 C CA . ALA A 1 141 ? -10.174 -4.045 2.745 1.00 84.19 141 ALA A CA 1
ATOM 1118 C C . ALA A 1 141 ? -9.458 -5.344 3.136 1.00 84.19 141 ALA A C 1
ATOM 1120 O O . ALA A 1 141 ? -8.252 -5.331 3.375 1.00 84.19 141 ALA A O 1
ATOM 1121 N N . THR A 1 142 ? -10.180 -6.466 3.133 1.00 88.94 142 THR A N 1
ATOM 1122 C CA . THR A 1 142 ? -9.611 -7.793 3.393 1.00 88.94 142 THR A CA 1
ATOM 1123 C C . THR A 1 142 ? -8.543 -8.167 2.364 1.00 88.94 142 THR A C 1
ATOM 1125 O O . THR A 1 142 ? -7.467 -8.621 2.745 1.00 88.94 142 THR A O 1
ATOM 1128 N N . ASP A 1 143 ? -8.776 -7.923 1.075 1.00 92.50 143 ASP A N 1
ATOM 1129 C CA . ASP A 1 143 ? -7.815 -8.263 0.021 1.00 92.50 143 ASP A CA 1
ATOM 1130 C C . ASP A 1 143 ? -6.529 -7.421 0.106 1.00 92.50 143 ASP A C 1
ATOM 1132 O O . ASP A 1 143 ? -5.426 -7.931 -0.126 1.00 92.50 143 ASP A O 1
ATOM 1136 N N . VAL A 1 144 ? -6.641 -6.140 0.482 1.00 93.31 144 VAL A N 1
ATOM 1137 C CA . VAL A 1 144 ? -5.479 -5.272 0.733 1.00 93.31 144 VAL A CA 1
ATOM 1138 C C . VAL A 1 144 ? -4.678 -5.773 1.934 1.00 93.31 144 VAL A C 1
ATOM 1140 O O . VAL A 1 144 ? -3.458 -5.906 1.824 1.00 93.31 144 VAL A O 1
ATOM 1143 N N . LEU A 1 145 ? -5.341 -6.080 3.057 1.00 92.94 145 LEU A N 1
ATOM 1144 C CA . LEU A 1 145 ? -4.687 -6.604 4.263 1.00 92.94 145 LEU A CA 1
ATOM 1145 C C . LEU A 1 145 ? -3.946 -7.909 3.957 1.00 92.94 145 LEU A C 1
ATOM 1147 O O . LEU A 1 145 ? -2.745 -7.994 4.204 1.00 92.94 145 LEU A O 1
ATOM 1151 N N . ASN A 1 146 ? -4.616 -8.856 3.295 1.00 93.69 146 ASN A N 1
ATOM 1152 C CA . ASN A 1 146 ? -4.025 -10.128 2.875 1.00 93.69 146 ASN A CA 1
ATOM 1153 C C . ASN A 1 146 ? -2.813 -9.931 1.957 1.00 93.69 146 ASN A C 1
ATOM 1155 O O . ASN A 1 146 ? -1.827 -10.656 2.069 1.00 93.69 146 ASN A O 1
ATOM 1159 N N . THR A 1 147 ? -2.864 -8.955 1.044 1.00 95.31 147 THR A N 1
ATOM 1160 C CA . THR A 1 147 ? -1.746 -8.650 0.138 1.00 95.31 147 THR A CA 1
ATOM 1161 C C . THR A 1 147 ? -0.534 -8.128 0.907 1.00 95.31 147 THR A C 1
ATOM 1163 O O . THR A 1 147 ? 0.591 -8.564 0.653 1.00 95.31 147 THR A O 1
ATOM 1166 N N . VAL A 1 148 ? -0.754 -7.210 1.852 1.00 95.75 148 VAL A N 1
ATOM 1167 C CA . VAL A 1 148 ? 0.308 -6.656 2.701 1.00 95.75 148 VAL A CA 1
ATOM 1168 C C . VAL A 1 148 ? 0.891 -7.745 3.600 1.00 95.75 148 VAL A C 1
ATOM 1170 O O . VAL A 1 148 ? 2.107 -7.908 3.640 1.00 95.75 148 VAL A O 1
ATOM 1173 N N . GLU A 1 149 ? 0.050 -8.534 4.265 1.00 92.31 149 GLU A N 1
ATOM 1174 C CA . GLU A 1 149 ? 0.486 -9.629 5.136 1.00 92.31 149 GLU A CA 1
ATOM 1175 C C . GLU A 1 149 ? 1.254 -10.705 4.373 1.00 92.31 149 GLU A C 1
ATOM 1177 O O . GLU A 1 149 ? 2.352 -11.065 4.785 1.00 92.31 149 GLU A O 1
ATOM 1182 N N . SER A 1 150 ? 0.747 -11.148 3.218 1.00 93.19 150 SER A N 1
ATOM 1183 C CA . SER A 1 150 ? 1.433 -12.136 2.373 1.00 93.19 150 SER A CA 1
ATOM 1184 C C . SER A 1 150 ? 2.803 -11.633 1.918 1.00 93.19 150 SER A C 1
ATOM 1186 O O . SER A 1 150 ? 3.761 -12.402 1.851 1.00 93.19 150 SER A O 1
ATOM 1188 N N . TYR A 1 151 ? 2.926 -10.334 1.617 1.00 94.25 151 TYR A N 1
ATOM 1189 C CA . TYR A 1 151 ? 4.214 -9.737 1.280 1.00 94.25 151 TYR A CA 1
ATOM 1190 C C . TYR A 1 151 ? 5.168 -9.739 2.482 1.00 94.25 151 TYR A C 1
ATOM 1192 O O . TYR A 1 151 ? 6.303 -10.201 2.351 1.00 94.25 151 TYR A O 1
ATOM 1200 N N . LEU A 1 152 ? 4.722 -9.266 3.650 1.00 91.56 152 LEU A N 1
ATOM 1201 C CA . LEU A 1 152 ? 5.555 -9.213 4.857 1.00 91.56 152 LEU A CA 1
ATOM 1202 C C . LEU A 1 152 ? 5.974 -10.616 5.328 1.00 91.56 152 LEU A C 1
ATOM 1204 O O . LEU A 1 152 ? 7.129 -10.812 5.701 1.00 91.56 152 LEU A O 1
ATOM 1208 N N . ASP A 1 153 ? 5.084 -11.603 5.236 1.00 88.56 153 ASP A N 1
ATOM 1209 C CA . ASP A 1 153 ? 5.395 -12.998 5.553 1.00 88.56 153 ASP A CA 1
ATOM 1210 C C . ASP A 1 153 ? 6.362 -13.613 4.528 1.00 88.56 153 ASP A C 1
ATOM 1212 O O . ASP A 1 153 ? 7.288 -14.341 4.889 1.00 88.56 153 ASP A O 1
ATOM 1216 N N . SER A 1 154 ? 6.250 -13.261 3.241 1.00 89.25 154 SER A N 1
ATOM 1217 C CA . SER A 1 154 ? 7.213 -13.729 2.232 1.00 89.25 154 SER A CA 1
ATOM 1218 C C . SER A 1 154 ? 8.647 -13.252 2.507 1.00 89.25 154 SER A C 1
ATOM 1220 O O . SER A 1 154 ? 9.593 -14.012 2.293 1.00 89.25 154 SER A O 1
ATOM 1222 N N . LEU A 1 155 ? 8.815 -12.040 3.054 1.00 85.56 155 LEU A N 1
ATOM 1223 C CA . LEU A 1 155 ? 10.125 -11.498 3.434 1.00 85.56 155 LEU A CA 1
ATOM 1224 C C . LEU A 1 155 ? 10.770 -12.288 4.578 1.00 85.56 155 LEU A C 1
ATOM 1226 O O . LEU A 1 155 ? 11.987 -12.481 4.590 1.00 85.56 155 LEU A O 1
ATOM 1230 N N . ARG A 1 156 ? 9.955 -12.777 5.519 1.00 76.88 156 ARG A N 1
ATOM 1231 C CA . ARG A 1 156 ? 10.411 -13.644 6.611 1.00 76.88 156 ARG A CA 1
ATOM 1232 C C . ARG A 1 156 ? 10.993 -14.950 6.068 1.00 76.88 156 ARG A C 1
ATOM 1234 O O . ARG A 1 156 ? 12.048 -15.394 6.513 1.00 76.88 156 ARG A O 1
ATOM 1241 N N . HIS A 1 157 ? 10.321 -15.552 5.090 1.00 77.81 157 HIS A N 1
ATOM 1242 C CA . HIS A 1 157 ? 10.742 -16.822 4.500 1.00 77.81 157 HIS A CA 1
ATOM 1243 C C . HIS A 1 157 ? 11.956 -16.684 3.571 1.00 77.81 157 HIS A C 1
ATOM 1245 O O . HIS A 1 157 ? 12.751 -17.618 3.468 1.00 77.81 157 HIS A O 1
ATOM 1251 N N . SER A 1 158 ? 12.127 -15.538 2.902 1.00 77.44 158 SER A N 1
ATOM 1252 C CA . SER A 1 158 ? 13.257 -15.317 1.993 1.00 77.44 158 SER A CA 1
ATOM 1253 C C . SER A 1 158 ? 14.576 -15.027 2.716 1.00 77.44 158 SER A C 1
ATOM 1255 O O . SER A 1 158 ? 15.643 -15.271 2.150 1.00 77.44 158 SER A O 1
ATOM 1257 N N . HIS A 1 159 ? 14.526 -14.542 3.962 1.00 72.25 159 HIS A N 1
ATOM 1258 C CA . HIS A 1 159 ? 15.708 -14.190 4.756 1.00 72.25 159 HIS A CA 1
ATOM 1259 C C . HIS A 1 159 ? 15.686 -14.813 6.166 1.00 72.25 159 HIS A C 1
ATOM 1261 O O . HIS A 1 159 ? 15.647 -14.094 7.160 1.00 72.25 159 HIS A O 1
ATOM 1267 N N . PRO A 1 160 ? 15.791 -16.150 6.292 1.00 66.50 160 PRO A N 1
ATOM 1268 C CA . PRO A 1 160 ? 15.650 -16.841 7.576 1.00 66.50 160 PRO A CA 1
ATOM 1269 C C . PRO A 1 160 ? 16.824 -16.645 8.553 1.00 66.50 160 PRO A C 1
ATOM 1271 O O . PRO A 1 160 ? 16.767 -17.132 9.677 1.00 66.50 160 PRO A O 1
ATOM 1274 N N . SER A 1 161 ? 17.940 -16.025 8.153 1.00 63.28 161 SER A N 1
ATOM 1275 C CA . SER A 1 161 ? 19.129 -15.882 9.021 1.00 63.28 161 SER A CA 1
ATOM 1276 C C . SER A 1 161 ? 19.964 -14.627 8.741 1.00 63.28 161 SER A C 1
ATOM 1278 O O . SER A 1 161 ? 21.139 -14.572 9.100 1.00 63.28 161 SER A O 1
ATOM 1280 N N . GLY A 1 162 ? 19.392 -13.621 8.079 1.00 70.06 162 GLY A N 1
ATOM 1281 C CA . GLY A 1 162 ? 20.097 -12.387 7.734 1.00 70.06 162 GLY A CA 1
ATOM 1282 C C . GLY A 1 162 ? 19.154 -11.189 7.672 1.00 70.06 162 GLY A C 1
ATOM 1283 O O . GLY A 1 162 ? 17.941 -11.379 7.647 1.00 70.06 162 GLY A O 1
ATOM 1284 N N . PRO A 1 163 ? 19.694 -9.958 7.636 1.00 78.88 163 PRO A N 1
ATOM 1285 C CA . PRO A 1 163 ? 18.870 -8.758 7.600 1.00 78.88 163 PRO A CA 1
ATOM 1286 C C . PRO A 1 163 ? 17.972 -8.767 6.358 1.00 78.88 163 PRO A C 1
ATOM 1288 O O . PRO A 1 163 ? 18.448 -8.990 5.244 1.00 78.88 163 PRO A O 1
ATOM 1291 N N . VAL A 1 164 ? 16.679 -8.500 6.544 1.00 82.50 164 VAL A N 1
ATOM 1292 C CA . VAL A 1 164 ? 15.713 -8.434 5.434 1.00 82.50 164 VAL A CA 1
ATOM 1293 C C . VAL A 1 164 ? 16.059 -7.290 4.477 1.00 82.50 164 VAL A C 1
ATOM 1295 O O . VAL A 1 164 ? 15.978 -7.440 3.261 1.00 82.50 164 VAL A O 1
ATOM 1298 N N . LEU A 1 165 ? 16.483 -6.144 5.019 1.00 84.31 165 LEU A N 1
ATOM 1299 C CA . LEU A 1 165 ? 16.917 -4.994 4.229 1.00 84.31 165 LEU A CA 1
ATOM 1300 C C . LEU A 1 165 ? 18.414 -5.090 3.933 1.00 84.31 165 LEU A C 1
ATOM 1302 O O . LEU A 1 165 ? 19.249 -5.046 4.839 1.00 84.31 165 LEU A O 1
ATOM 1306 N N . GLN A 1 166 ? 18.751 -5.178 2.651 1.00 84.12 166 GLN A N 1
ATOM 1307 C CA . GLN A 1 166 ? 20.130 -5.311 2.189 1.00 84.12 166 GLN A CA 1
ATOM 1308 C C . GLN A 1 166 ? 20.682 -3.964 1.694 1.00 84.12 166 GLN A C 1
ATOM 1310 O O . GLN A 1 166 ? 19.931 -3.074 1.304 1.00 84.12 166 GLN A O 1
ATOM 1315 N N . LYS A 1 167 ? 22.005 -3.767 1.759 1.00 84.69 167 LYS A N 1
ATOM 1316 C CA . LYS A 1 167 ? 22.661 -2.493 1.377 1.00 84.69 167 LYS A CA 1
ATOM 1317 C C . LYS A 1 167 ? 23.166 -2.465 -0.069 1.00 84.69 167 LYS A C 1
ATOM 1319 O O . LYS A 1 167 ? 23.717 -1.456 -0.504 1.00 84.69 167 LYS A O 1
ATOM 1324 N N . ASP A 1 168 ? 23.058 -3.576 -0.783 1.00 86.75 168 ASP A N 1
ATOM 1325 C CA . ASP A 1 168 ? 23.524 -3.725 -2.156 1.00 86.75 168 ASP A CA 1
ATOM 1326 C C . ASP A 1 168 ? 22.633 -2.968 -3.151 1.00 86.75 168 ASP A C 1
ATOM 1328 O O . ASP A 1 168 ? 21.446 -2.747 -2.927 1.00 86.75 168 ASP A O 1
ATOM 1332 N N . ALA A 1 169 ? 23.209 -2.584 -4.291 1.00 84.25 169 ALA A N 1
ATOM 1333 C CA . ALA A 1 169 ? 22.479 -1.847 -5.318 1.00 84.25 169 ALA A CA 1
ATOM 1334 C C . ALA A 1 169 ? 21.315 -2.656 -5.925 1.00 84.25 169 ALA A C 1
ATOM 1336 O O . ALA A 1 169 ? 20.323 -2.064 -6.347 1.00 84.25 169 ALA A O 1
ATOM 1337 N N . ALA A 1 170 ? 21.409 -3.992 -5.957 1.00 84.88 170 ALA A N 1
ATOM 1338 C CA . AL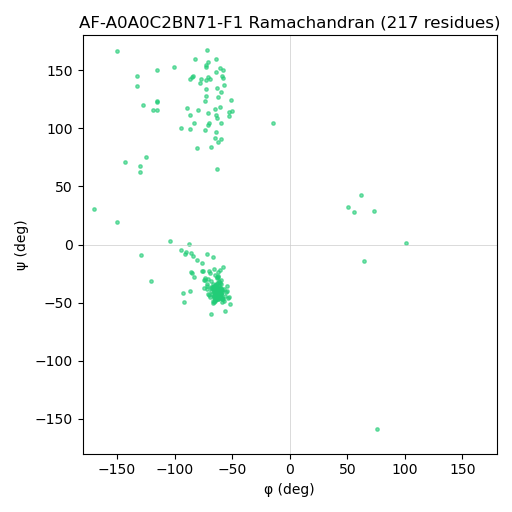A A 1 170 ? 20.381 -4.841 -6.555 1.00 84.88 170 ALA A CA 1
ATOM 1339 C C . ALA A 1 170 ? 19.115 -4.935 -5.683 1.00 84.88 170 ALA A C 1
ATOM 1341 O O . ALA A 1 170 ? 18.014 -5.062 -6.217 1.00 84.88 170 ALA A O 1
ATOM 1342 N N . SER A 1 171 ? 19.238 -4.795 -4.360 1.00 87.88 171 SER A N 1
ATOM 1343 C CA . SER A 1 171 ? 18.096 -4.802 -3.437 1.00 87.88 171 SER A CA 1
ATOM 1344 C C . SER A 1 171 ? 17.387 -3.457 -3.286 1.00 87.88 171 SER A C 1
ATOM 1346 O O . SER A 1 171 ? 16.290 -3.424 -2.731 1.00 87.88 171 SER A O 1
ATOM 1348 N N . VAL A 1 172 ? 17.934 -2.350 -3.807 1.00 92.38 172 VAL A N 1
ATOM 1349 C CA . VAL A 1 172 ? 17.359 -0.996 -3.644 1.00 92.38 172 VAL A CA 1
ATOM 1350 C C . VAL A 1 172 ? 15.887 -0.942 -4.057 1.00 92.38 172 VAL A C 1
ATOM 1352 O O . VAL A 1 172 ? 15.056 -0.410 -3.320 1.00 92.38 172 VAL A O 1
ATOM 1355 N N . CYS A 1 173 ? 15.545 -1.536 -5.203 1.00 91.31 173 CYS A N 1
ATOM 1356 C CA . CYS A 1 173 ? 14.174 -1.548 -5.713 1.00 91.31 173 CYS A CA 1
ATOM 1357 C C . CYS A 1 173 ? 13.227 -2.336 -4.794 1.00 91.31 173 CYS A C 1
ATOM 1359 O O . CYS A 1 173 ? 12.091 -1.924 -4.559 1.00 91.31 173 CYS A O 1
ATOM 1361 N N . THR A 1 174 ? 13.701 -3.453 -4.242 1.00 92.50 174 THR A N 1
ATOM 1362 C CA . THR A 1 174 ? 12.946 -4.288 -3.298 1.00 92.50 174 THR A CA 1
ATOM 1363 C C . THR A 1 174 ? 12.795 -3.598 -1.947 1.00 92.50 174 THR A C 1
ATOM 1365 O O . THR A 1 174 ? 11.696 -3.554 -1.410 1.00 92.50 174 THR A O 1
ATOM 1368 N N . ASN A 1 175 ? 13.848 -2.965 -1.430 1.00 93.31 175 ASN A N 1
ATOM 1369 C CA . ASN A 1 175 ? 13.790 -2.179 -0.198 1.00 93.31 175 ASN A CA 1
ATOM 1370 C C . ASN A 1 175 ? 12.784 -1.028 -0.317 1.00 93.31 175 ASN A C 1
ATOM 1372 O O . ASN A 1 175 ? 12.054 -0.744 0.631 1.00 93.31 175 ASN A O 1
ATOM 1376 N N . LYS A 1 176 ? 12.716 -0.388 -1.492 1.00 95.31 176 LYS A N 1
ATOM 1377 C CA . LYS A 1 176 ? 11.737 0.663 -1.789 1.00 95.31 176 LYS A CA 1
ATOM 1378 C C . LYS A 1 176 ? 10.308 0.118 -1.752 1.00 95.31 176 LYS A C 1
ATOM 1380 O O . LYS A 1 176 ? 9.460 0.718 -1.104 1.00 95.31 176 LYS A O 1
ATOM 1385 N N . LEU A 1 177 ? 10.055 -1.044 -2.361 1.00 96.69 177 LEU A N 1
ATOM 1386 C CA . LEU A 1 177 ? 8.759 -1.724 -2.254 1.00 96.69 177 LEU A CA 1
ATOM 1387 C C . LEU A 1 177 ? 8.420 -2.075 -0.800 1.00 96.69 177 LEU A C 1
ATOM 1389 O O . LEU A 1 177 ? 7.312 -1.795 -0.350 1.00 96.69 177 LEU A O 1
ATOM 1393 N N . THR A 1 178 ? 9.376 -2.619 -0.044 1.00 95.19 178 THR A N 1
ATOM 1394 C CA . THR A 1 178 ? 9.194 -2.935 1.379 1.00 95.19 178 THR A CA 1
ATOM 1395 C C . THR A 1 178 ? 8.844 -1.696 2.193 1.00 95.19 178 THR A C 1
ATOM 1397 O O . THR A 1 178 ? 7.935 -1.746 3.017 1.00 95.19 178 THR A O 1
ATOM 1400 N N . HIS A 1 179 ? 9.502 -0.565 1.935 1.00 95.38 179 HIS A N 1
ATOM 1401 C CA . HIS A 1 179 ? 9.183 0.698 2.591 1.00 95.38 179 HIS A CA 1
ATOM 1402 C C . HIS A 1 179 ? 7.740 1.145 2.322 1.00 95.38 179 HIS A C 1
ATOM 1404 O O . HIS A 1 179 ? 7.031 1.512 3.261 1.00 95.38 179 HIS A O 1
ATOM 1410 N N . GLU A 1 180 ? 7.281 1.080 1.070 1.00 97.75 180 GLU A N 1
ATOM 1411 C CA . GLU A 1 180 ? 5.900 1.438 0.723 1.00 97.75 180 GLU A CA 1
ATOM 1412 C C . GLU A 1 180 ? 4.887 0.463 1.346 1.00 97.75 180 GLU A C 1
ATOM 1414 O O . GLU A 1 180 ? 3.878 0.904 1.889 1.00 97.75 180 GLU A O 1
ATOM 1419 N N . MET A 1 181 ? 5.173 -0.846 1.359 1.00 96.88 181 MET A N 1
ATOM 1420 C CA . MET A 1 181 ? 4.309 -1.866 1.978 1.00 96.88 181 MET A CA 1
ATOM 1421 C C . MET A 1 181 ? 4.176 -1.673 3.493 1.00 96.88 181 MET A C 1
ATOM 1423 O O . MET A 1 181 ? 3.070 -1.711 4.027 1.00 96.88 181 MET A O 1
ATOM 1427 N N . VAL A 1 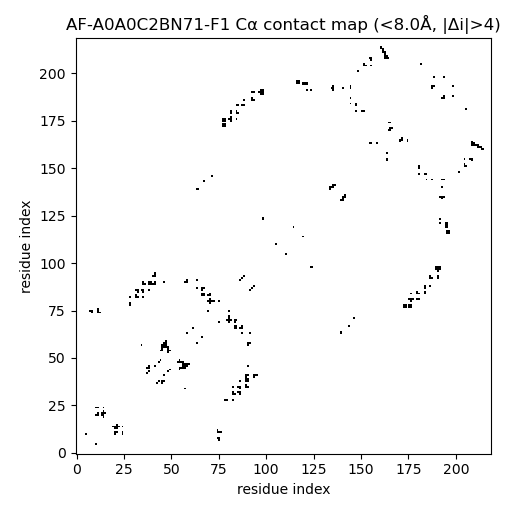182 ? 5.280 -1.393 4.193 1.00 96.06 182 VAL A N 1
ATOM 1428 C CA . VAL A 1 182 ? 5.264 -1.089 5.636 1.00 96.06 182 VAL A CA 1
ATOM 1429 C C . VAL A 1 182 ? 4.542 0.233 5.914 1.00 96.06 182 VAL A C 1
ATOM 1431 O O . VAL A 1 182 ? 3.797 0.344 6.890 1.00 96.06 182 VAL A O 1
ATOM 1434 N N . THR A 1 183 ? 4.713 1.237 5.051 1.00 96.38 183 THR A N 1
ATOM 1435 C CA . THR A 1 183 ? 4.007 2.523 5.172 1.00 96.38 183 THR A CA 1
ATOM 1436 C C . THR A 1 183 ? 2.500 2.348 4.980 1.00 96.38 183 THR A C 1
ATOM 1438 O O . THR A 1 183 ? 1.714 2.906 5.749 1.00 96.38 183 THR A O 1
ATOM 1441 N N . LEU A 1 184 ? 2.093 1.519 4.017 1.00 96.81 184 LEU A N 1
ATOM 1442 C CA . LEU A 1 184 ? 0.700 1.141 3.812 1.00 96.81 184 LEU A CA 1
ATOM 1443 C C . LEU A 1 184 ? 0.140 0.384 5.024 1.00 96.81 184 LEU A C 1
ATOM 1445 O O . LEU A 1 184 ? -0.917 0.763 5.523 1.00 96.81 184 LEU A O 1
ATOM 1449 N N . ALA A 1 185 ? 0.866 -0.606 5.556 1.00 95.94 185 ALA A N 1
ATOM 1450 C CA . ALA A 1 185 ? 0.472 -1.347 6.759 1.00 95.94 185 ALA A CA 1
ATOM 1451 C C . ALA A 1 185 ? 0.246 -0.415 7.961 1.00 95.94 185 ALA A C 1
ATOM 1453 O O . ALA A 1 185 ? -0.766 -0.500 8.659 1.00 95.94 185 ALA A O 1
ATOM 1454 N N . LYS A 1 186 ? 1.154 0.547 8.170 1.00 94.31 186 LYS A N 1
ATOM 1455 C CA . LYS A 1 186 ? 1.024 1.561 9.221 1.00 94.31 186 LYS A CA 1
ATOM 1456 C C . LYS A 1 186 ? -0.251 2.387 9.057 1.00 94.31 186 LYS A C 1
ATOM 1458 O O . LYS A 1 186 ? -0.954 2.616 10.039 1.00 94.31 186 LYS A O 1
ATOM 1463 N N . ALA A 1 187 ? -0.550 2.848 7.845 1.00 92.38 187 ALA A N 1
ATOM 1464 C CA . ALA A 1 187 ? -1.763 3.614 7.593 1.00 92.38 187 ALA A CA 1
ATOM 1465 C C . ALA A 1 187 ? -3.018 2.759 7.808 1.00 92.38 187 ALA A C 1
ATOM 1467 O O . ALA A 1 187 ? -3.928 3.181 8.515 1.00 92.38 187 ALA A O 1
ATOM 1468 N N . LEU A 1 188 ? -3.042 1.528 7.296 1.00 91.69 188 LEU A N 1
ATOM 1469 C CA . LEU A 1 188 ? -4.137 0.585 7.523 1.00 91.69 188 LEU A CA 1
ATOM 1470 C C . LEU A 1 188 ? -4.400 0.374 9.027 1.00 91.69 188 LEU A C 1
ATOM 1472 O O . LEU A 1 188 ? -5.551 0.397 9.457 1.00 91.69 188 LEU A O 1
ATOM 1476 N N . ALA A 1 189 ? -3.352 0.282 9.853 1.00 90.31 189 ALA A N 1
ATOM 1477 C CA . ALA A 1 189 ? -3.486 0.217 11.310 1.00 90.31 189 ALA A CA 1
ATOM 1478 C C . ALA A 1 189 ? -4.053 1.513 11.916 1.00 90.31 189 ALA A C 1
ATOM 1480 O O . ALA A 1 189 ? -4.966 1.466 12.738 1.00 90.31 189 ALA A O 1
ATOM 1481 N N . GLN A 1 190 ? -3.568 2.681 11.484 1.00 88.88 190 GLN A N 1
ATOM 1482 C CA . GLN A 1 190 ? -4.041 3.988 11.968 1.00 88.88 190 GLN A CA 1
ATOM 1483 C C . GLN A 1 190 ? -5.506 4.275 11.616 1.00 88.88 190 GLN A C 1
ATOM 1485 O O . GLN A 1 190 ? -6.220 4.911 12.391 1.00 88.88 190 GLN A O 1
ATOM 1490 N N . PHE A 1 191 ? -5.963 3.810 10.456 1.00 85.69 191 PHE A N 1
ATOM 1491 C CA . PHE A 1 191 ? -7.356 3.917 10.020 1.00 85.69 191 PHE A CA 1
ATOM 1492 C C . PHE A 1 191 ? -8.224 2.740 10.500 1.00 85.69 191 PHE A C 1
ATOM 1494 O O . PHE A 1 191 ? -9.429 2.728 10.261 1.00 85.69 191 PHE A O 1
ATOM 1501 N N . GLY A 1 192 ? -7.631 1.793 11.236 1.00 84.06 192 GLY A N 1
ATOM 1502 C CA . GLY A 1 192 ? -8.320 0.697 11.913 1.00 84.06 192 GLY A CA 1
ATOM 1503 C C . GLY A 1 192 ? -8.842 -0.404 11.013 1.00 84.06 192 GLY A C 1
ATOM 1504 O O . GLY A 1 192 ? -9.832 -1.029 11.370 1.00 84.06 192 GLY A O 1
ATOM 1505 N N . TYR A 1 193 ? -8.199 -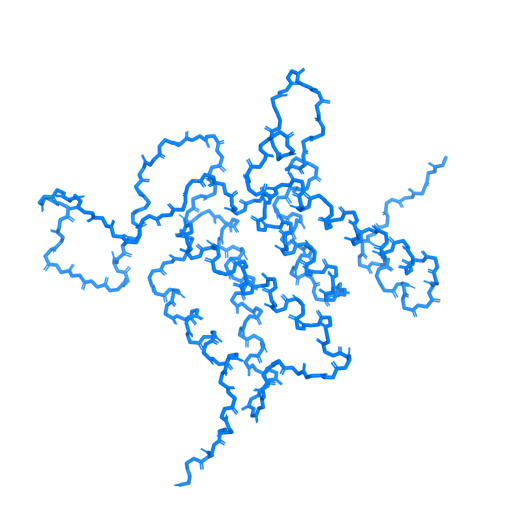0.633 9.871 1.00 86.19 193 TYR A N 1
ATOM 1506 C CA . TYR A 1 193 ? -8.509 -1.758 8.993 1.00 86.19 193 TYR A CA 1
ATOM 1507 C C . TYR A 1 193 ? -8.169 -3.105 9.643 1.00 86.19 193 TYR A C 1
ATOM 1509 O O . TYR A 1 193 ? -8.891 -4.073 9.432 1.00 86.19 193 TYR A O 1
ATOM 1517 N N . TYR A 1 194 ? -7.115 -3.149 10.462 1.00 86.94 194 TYR A N 1
ATOM 1518 C CA . TYR A 1 194 ? -6.721 -4.340 11.211 1.00 86.94 194 TYR A CA 1
ATOM 1519 C C . TYR A 1 194 ? -7.604 -4.560 12.444 1.00 86.94 194 TYR A C 1
ATOM 1521 O O . TYR A 1 194 ? -7.902 -3.624 13.201 1.00 86.94 194 TYR A O 1
ATOM 1529 N N . THR A 1 195 ? -7.965 -5.817 12.698 1.00 86.25 195 THR A N 1
ATOM 1530 C CA . THR A 1 195 ? -8.470 -6.220 14.012 1.00 86.25 195 THR A CA 1
ATOM 1531 C C . THR A 1 195 ? -7.332 -6.228 15.036 1.00 86.25 195 THR A C 1
ATOM 1533 O O . THR A 1 195 ? -6.155 -6.121 14.692 1.00 86.25 195 THR A O 1
ATOM 1536 N N . PHE A 1 196 ? -7.661 -6.329 16.327 1.00 85.94 196 PHE A N 1
ATOM 1537 C CA . PHE A 1 196 ? -6.616 -6.394 17.352 1.00 85.94 196 PHE A CA 1
ATOM 1538 C C . PHE A 1 196 ? -5.739 -7.644 17.209 1.00 85.94 196 PHE A C 1
ATOM 1540 O O . PHE A 1 196 ? -4.551 -7.568 17.495 1.00 85.94 196 PHE A O 1
ATOM 1547 N N . ASP A 1 197 ? -6.314 -8.762 16.762 1.00 87.31 197 ASP A N 1
ATOM 1548 C CA . ASP A 1 197 ? -5.575 -10.003 16.521 1.00 87.31 197 ASP A CA 1
ATOM 1549 C C . ASP A 1 197 ? -4.580 -9.818 15.367 1.00 87.31 197 ASP A C 1
ATOM 1551 O O . ASP A 1 197 ? -3.381 -10.015 15.549 1.00 87.31 197 ASP A O 1
ATOM 1555 N N . ASP A 1 198 ? -5.049 -9.276 14.238 1.00 89.19 198 ASP A N 1
ATOM 1556 C CA . ASP A 1 198 ? -4.197 -9.015 13.072 1.00 89.19 198 ASP A CA 1
ATOM 1557 C C . ASP A 1 198 ? -3.053 -8.032 13.393 1.00 89.19 198 ASP A C 1
ATOM 1559 O O . ASP A 1 198 ? -1.948 -8.151 12.866 1.00 89.19 198 ASP A O 1
ATOM 1563 N N . LEU A 1 199 ? -3.273 -7.063 14.295 1.00 91.06 199 LEU A N 1
ATOM 1564 C CA . LEU A 1 199 ? -2.214 -6.152 14.752 1.00 91.06 199 LEU A CA 1
ATOM 1565 C C . LEU A 1 199 ? -1.083 -6.881 15.490 1.00 91.06 199 LEU A C 1
ATOM 1567 O O . LEU A 1 199 ? 0.071 -6.449 15.400 1.00 91.06 199 LEU A O 1
ATOM 1571 N N . LEU A 1 200 ? -1.385 -7.960 16.218 1.00 90.69 200 LEU A N 1
ATOM 1572 C CA . LEU A 1 200 ? -0.362 -8.777 16.874 1.00 90.69 200 LEU A CA 1
ATOM 1573 C C . LEU A 1 200 ? 0.490 -9.486 15.818 1.00 90.69 200 LEU A C 1
ATOM 1575 O O . LEU A 1 200 ? 1.713 -9.349 15.838 1.00 90.69 200 LEU A O 1
ATOM 1579 N N . THR A 1 201 ? -0.148 -10.130 14.838 1.00 90.06 201 THR A N 1
ATOM 1580 C CA . THR A 1 201 ? 0.537 -10.786 13.712 1.00 90.06 201 THR A CA 1
ATOM 1581 C C . THR A 1 201 ? 1.364 -9.798 12.887 1.00 90.06 201 THR A C 1
ATOM 1583 O O . THR A 1 201 ? 2.521 -10.063 12.558 1.00 90.06 201 THR A O 1
ATOM 1586 N N . LEU A 1 202 ? 0.821 -8.610 12.604 1.00 91.88 202 LEU A N 1
ATOM 1587 C CA . LEU A 1 202 ? 1.555 -7.543 11.928 1.00 91.88 202 LEU A CA 1
ATOM 1588 C C . LEU A 1 202 ? 2.801 -7.132 12.723 1.00 91.88 202 LEU A C 1
ATOM 1590 O O . LEU A 1 202 ? 3.864 -6.931 12.138 1.00 91.88 202 LEU A O 1
ATOM 1594 N N . THR A 1 203 ? 2.688 -7.017 14.047 1.00 91.06 203 THR A N 1
ATOM 1595 C CA . THR A 1 203 ? 3.816 -6.650 14.912 1.00 91.06 203 THR A CA 1
ATOM 1596 C C . THR A 1 203 ? 4.915 -7.710 14.869 1.00 91.06 203 THR A C 1
ATOM 1598 O O . THR A 1 203 ? 6.083 -7.354 14.731 1.00 91.06 203 THR A O 1
ATOM 1601 N N . GLU A 1 204 ? 4.563 -8.996 14.919 1.00 88.75 204 GLU A N 1
ATOM 1602 C CA . GLU A 1 204 ? 5.522 -10.098 14.767 1.00 88.75 204 GLU A CA 1
ATOM 1603 C C . GLU A 1 204 ? 6.253 -10.030 13.419 1.00 88.75 204 GLU A C 1
ATOM 1605 O O . GLU A 1 204 ? 7.483 -10.106 13.368 1.00 88.75 204 GLU A O 1
ATOM 1610 N N . ASN A 1 205 ? 5.519 -9.804 12.327 1.00 87.81 205 ASN A N 1
ATOM 1611 C CA . ASN A 1 205 ? 6.098 -9.667 10.991 1.00 87.81 205 ASN A CA 1
ATOM 1612 C C . ASN A 1 205 ? 7.041 -8.460 10.879 1.00 87.81 205 ASN A C 1
ATOM 1614 O O . ASN A 1 205 ? 8.129 -8.572 10.315 1.00 87.81 205 ASN A O 1
ATOM 1618 N N . LEU A 1 206 ? 6.667 -7.310 11.446 1.00 89.56 206 LEU A N 1
ATOM 1619 C CA . LEU A 1 206 ? 7.512 -6.113 11.441 1.00 89.56 206 LEU A CA 1
ATOM 1620 C C . LEU A 1 206 ? 8.762 -6.275 12.314 1.00 89.56 206 LEU A C 1
ATOM 1622 O O . LEU A 1 206 ? 9.830 -5.800 11.927 1.00 89.56 206 LEU A O 1
ATOM 1626 N N . LEU A 1 207 ? 8.658 -6.958 13.457 1.00 87.75 207 LEU A N 1
ATOM 1627 C CA . LEU A 1 207 ? 9.814 -7.268 14.299 1.00 87.75 207 LEU A CA 1
ATOM 1628 C C . LEU A 1 207 ? 10.819 -8.143 13.550 1.00 87.75 207 LEU A C 1
ATOM 1630 O O . LEU A 1 207 ? 12.001 -7.825 13.577 1.00 87.75 207 LEU A O 1
ATOM 1634 N N . ASN A 1 208 ? 10.361 -9.152 12.804 1.00 82.69 208 ASN A N 1
ATOM 1635 C CA . ASN A 1 208 ? 11.243 -9.994 11.988 1.00 82.69 208 ASN A CA 1
ATOM 1636 C C . ASN A 1 208 ? 11.990 -9.206 10.898 1.00 82.69 208 ASN A C 1
ATOM 1638 O O . ASN A 1 208 ? 13.115 -9.547 10.553 1.00 82.69 208 ASN A O 1
ATOM 1642 N N . ILE A 1 209 ? 11.390 -8.143 10.353 1.00 84.44 209 ILE A N 1
ATOM 1643 C CA . ILE A 1 209 ? 12.051 -7.284 9.355 1.00 84.44 209 ILE A CA 1
ATOM 1644 C C . ILE A 1 209 ? 13.155 -6.430 9.992 1.00 84.44 209 ILE A C 1
ATOM 1646 O O . ILE A 1 209 ? 14.174 -6.155 9.354 1.00 84.44 209 ILE A O 1
ATOM 1650 N N . VAL A 1 210 ? 12.939 -5.980 11.230 1.00 83.31 210 VAL A N 1
ATOM 1651 C CA . VAL A 1 210 ? 13.878 -5.124 11.972 1.00 83.31 210 VAL A CA 1
ATOM 1652 C C . VAL A 1 210 ? 14.938 -5.943 12.710 1.00 83.31 210 VAL A C 1
ATOM 1654 O O . VAL A 1 210 ? 16.015 -5.414 12.996 1.00 83.31 210 VAL A O 1
ATOM 1657 N N . ASP A 1 211 ? 14.663 -7.210 13.018 1.00 78.25 211 ASP A N 1
ATOM 1658 C CA . ASP A 1 211 ? 15.598 -8.073 13.722 1.00 78.25 211 ASP A CA 1
ATOM 1659 C C . ASP A 1 211 ? 16.853 -8.301 12.869 1.00 78.25 211 ASP A C 1
ATOM 1661 O O . ASP A 1 211 ? 16.841 -8.902 11.797 1.00 78.25 211 ASP A O 1
ATOM 1665 N N . THR A 1 212 ? 17.960 -7.742 13.347 1.00 67.06 212 THR A N 1
ATOM 1666 C CA . THR A 1 212 ? 19.286 -7.879 12.734 1.00 67.06 212 THR A CA 1
ATOM 1667 C C . THR A 1 212 ? 20.163 -8.848 13.516 1.00 67.06 212 THR A C 1
ATOM 1669 O O . THR A 1 212 ? 21.339 -9.021 13.181 1.00 67.06 212 THR A O 1
ATOM 1672 N N . SER A 1 213 ? 19.622 -9.464 14.572 1.00 64.06 213 SER A N 1
ATOM 1673 C CA . SER A 1 213 ? 20.367 -10.428 15.358 1.00 64.06 213 SER A CA 1
ATOM 1674 C C . SER A 1 213 ? 20.526 -11.726 14.560 1.00 64.06 213 SER A C 1
ATOM 1676 O O . SER A 1 213 ? 19.574 -12.211 13.947 1.00 64.06 213 SER A O 1
ATOM 1678 N N . PRO A 1 214 ? 21.734 -12.311 14.511 1.00 55.94 214 PRO A N 1
ATOM 1679 C CA . PRO A 1 214 ? 21.870 -13.650 13.973 1.00 55.94 214 PRO A CA 1
ATOM 1680 C C . PRO A 1 214 ? 21.056 -14.582 14.872 1.00 55.94 214 PRO A C 1
ATOM 1682 O O . PRO A 1 214 ? 21.262 -14.588 16.089 1.00 55.94 214 PRO A O 1
ATOM 1685 N N . HIS A 1 215 ? 20.154 -15.381 14.294 1.00 54.28 215 HIS A N 1
ATOM 1686 C CA . HIS A 1 215 ? 19.559 -16.507 15.004 1.00 54.28 215 HIS A CA 1
ATOM 1687 C C . HIS A 1 215 ? 20.693 -17.453 15.411 1.00 54.28 215 HIS A C 1
ATOM 1689 O O . HIS A 1 215 ? 21.114 -18.328 14.657 1.00 54.28 215 HIS A O 1
ATOM 1695 N N . SER A 1 216 ? 21.239 -17.244 16.609 1.00 45.91 216 SER A N 1
ATOM 1696 C CA . SER A 1 216 ? 22.044 -18.257 17.268 1.00 45.91 216 SER A CA 1
ATOM 1697 C C . SER A 1 216 ? 21.104 -19.427 17.505 1.00 45.91 216 SER A C 1
ATOM 1699 O O . SER A 1 216 ? 20.153 -19.328 18.280 1.00 45.91 216 SER A O 1
ATOM 1701 N N . ALA A 1 217 ? 21.312 -20.509 16.757 1.00 45.34 217 ALA A N 1
ATOM 1702 C CA . ALA A 1 217 ? 20.697 -21.779 17.079 1.00 45.34 217 ALA A CA 1
ATOM 1703 C C . ALA A 1 217 ? 21.043 -22.058 18.545 1.00 45.34 217 ALA A C 1
ATOM 1705 O O . ALA A 1 217 ? 22.215 -22.227 18.882 1.00 45.34 217 ALA A O 1
ATOM 1706 N N . GLN A 1 218 ? 20.040 -22.003 19.421 1.00 39.94 218 GLN A N 1
ATOM 1707 C CA . GLN A 1 218 ? 20.185 -22.477 20.788 1.00 39.94 218 GLN A CA 1
ATOM 1708 C C . GLN A 1 218 ? 20.439 -23.984 20.687 1.00 39.94 218 GLN A C 1
ATOM 1710 O O . GLN A 1 218 ? 19.513 -24.757 20.451 1.00 39.94 218 GLN A O 1
ATOM 1715 N N . THR A 1 219 ? 21.715 -24.367 20.737 1.00 35.34 219 THR A N 1
ATOM 1716 C CA . THR A 1 219 ? 22.168 -25.728 21.058 1.00 35.34 219 THR A CA 1
ATOM 1717 C C . THR A 1 219 ? 21.790 -26.097 22.477 1.00 35.34 219 THR A C 1
ATOM 1719 O O . THR A 1 219 ? 21.953 -25.217 23.354 1.00 35.34 219 THR A O 1
#

pLDDT: mean 84.87, std 15.4, range [35.34, 98.31]

Solvent-accessible surface area (backbone atoms only — not comparable to full-atom values): 12856 Å² total; per-residue (Å²): 140,81,78,76,90,73,56,70,51,65,42,52,60,43,28,77,83,31,70,69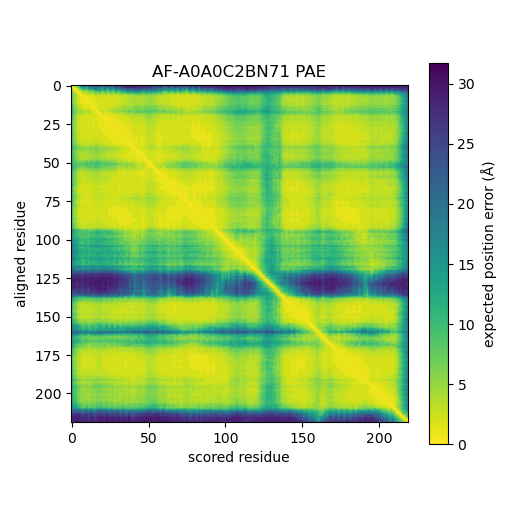,42,35,52,51,50,51,52,50,39,53,51,38,46,50,56,22,59,53,12,41,95,57,33,43,66,38,31,63,39,64,77,91,71,74,60,74,40,47,42,76,77,54,37,66,71,59,39,50,51,52,40,63,42,81,77,43,55,42,56,53,24,20,30,32,35,45,25,43,34,28,62,69,63,55,67,86,78,66,58,74,94,70,76,91,78,76,59,77,90,75,60,68,97,72,88,48,66,93,71,50,70,83,70,74,74,87,64,84,84,73,91,74,75,76,43,74,83,31,70,66,50,50,53,52,50,51,50,48,50,54,51,48,51,50,49,52,72,75,35,80,67,50,55,57,70,63,91,50,81,85,40,48,42,50,49,48,23,51,50,29,46,54,52,37,51,53,47,39,52,43,59,48,58,50,48,64,60,52,49,52,55,49,47,54,44,53,47,59,51,68,44,68,71,68,75,71,78,85,122

Sequence (219 aa):
MGQQPRRLVDLAESATYSTADAEFLDYYRHQLDLLAQMCQEQQYLAIDPPPERKLLNISQQLPAELVLKCMSDARLPSEVRASFTRLMLHLHVVRGSPLSAIRHARLWADIPNEVKVQSYKTTSVEGYSDGGRARVGDQFATDVLNTVESYLDSLRHSHPSGPVLQKDAASVCTNKLTHEMVTLAKALAQFGYYTFDDLLTLTENLLNIVDTSPHSAQT

Secondary structure (DSSP, 8-state):
--PPPPPHHHHHHHTTT-HHHHHHHHHHHHHHHHHHHHTGGG-HHHHS--GGG----HHHHS-HHHHHHHHH-TTS-HHHHHHHHHHHIIIII--SPPPPS------GGG--SS--GGG-----------S----TT-HHHHHHHHHHHHHHHHHHHH-TTS-SS--SGGGHHHHHHHHHHHHHHHHHHHTT-S-HHHHHHHHHHHHHHH--S------

Radius of gyration: 20.24 Å; Cα contacts (8 Å, |Δi|>4): 214; chains: 1; bounding box: 48×47×66 Å

Organism: NCBI:txid51022

Nearest PDB structures (foldseek):
  8tkf-assembly1_A  TM=8.967E-01  e=8.542E-09  Homo sapiens
  8tkg-assembly1_A  TM=8.825E-01  e=3.371E-08  Homo sapiens
  8tla-assembly1_C  TM=8.826E-01  e=3.215E-08  Homo sapiens
  8tla-assembly1_D  TM=8.784E-01  e=9.108E-08  Homo sapiens
  8tkd-assembly1_A  TM=8.580E-01  e=6.237E-08  Homo sapiens

InterPro domains:
  IPR015925 Ryanodine/Inositol 1,4,5-trisphosphate receptor [PTHR13715] (19-212)